Protein AF-Q8IDD7-F1 (afdb_monomer_lite)

Structure (mmCIF, N/CA/C/O backbone):
data_AF-Q8IDD7-F1
#
_entry.id   AF-Q8IDD7-F1
#
loop_
_atom_site.group_PDB
_atom_site.id
_atom_site.type_symbol
_atom_site.label_atom_id
_atom_site.label_alt_id
_atom_site.label_comp_id
_atom_site.label_asym_id
_atom_site.label_entity_id
_atom_site.label_seq_id
_atom_site.pdbx_PDB_ins_code
_atom_site.Cartn_x
_atom_site.Cartn_y
_atom_site.Cartn_z
_atom_site.occupancy
_atom_site.B_iso_or_equiv
_atom_site.auth_seq_id
_atom_site.auth_comp_id
_atom_site.auth_asym_id
_atom_site.auth_atom_id
_atom_site.pdbx_PDB_model_num
ATOM 1 N N . MET A 1 1 ? -21.093 8.424 -11.145 1.00 37.12 1 MET A N 1
ATOM 2 C CA . MET A 1 1 ? -22.365 7.717 -11.426 1.00 37.12 1 MET A CA 1
ATOM 3 C C . MET A 1 1 ? -22.517 6.667 -10.332 1.00 37.12 1 MET A C 1
ATOM 5 O O . MET A 1 1 ? -21.689 5.772 -10.277 1.00 37.12 1 MET A O 1
ATOM 9 N N . SER A 1 2 ? -23.416 6.869 -9.361 1.00 42.09 2 SER A N 1
ATOM 10 C CA . SER A 1 2 ? -23.440 6.048 -8.141 1.00 42.09 2 SER A CA 1
ATOM 11 C C . SER A 1 2 ? -23.994 4.647 -8.412 1.00 42.09 2 SER A C 1
ATOM 13 O O . SER A 1 2 ? -24.981 4.480 -9.128 1.00 42.09 2 SER A O 1
ATOM 15 N N . ILE A 1 3 ? -23.363 3.635 -7.820 1.00 49.91 3 ILE A N 1
ATOM 16 C CA . ILE A 1 3 ? -23.758 2.223 -7.949 1.00 49.91 3 ILE A CA 1
ATOM 17 C C . ILE A 1 3 ? -25.120 1.946 -7.278 1.00 49.91 3 ILE A C 1
ATOM 19 O O . ILE A 1 3 ? -25.761 0.948 -7.590 1.00 49.91 3 ILE A O 1
ATOM 23 N N . PHE A 1 4 ? -25.661 2.905 -6.513 1.00 47.03 4 PHE A N 1
ATOM 24 C CA . PHE A 1 4 ? -27.066 2.928 -6.077 1.00 47.03 4 PHE A CA 1
ATOM 25 C C . PHE A 1 4 ? -28.083 2.877 -7.226 1.00 47.03 4 PHE A C 1
ATOM 27 O O . PHE A 1 4 ? -29.243 2.547 -6.998 1.00 47.03 4 PHE A O 1
ATOM 34 N N . LYS A 1 5 ? -27.674 3.178 -8.466 1.00 51.06 5 LYS A N 1
ATOM 35 C CA . LYS A 1 5 ? -28.531 3.030 -9.651 1.00 51.06 5 LYS A CA 1
ATOM 36 C C . LYS A 1 5 ? -28.562 1.620 -10.245 1.00 51.06 5 LYS A C 1
ATOM 38 O O . LYS A 1 5 ? -29.331 1.421 -11.180 1.00 51.06 5 LYS A O 1
ATOM 43 N N . ILE A 1 6 ? -27.769 0.660 -9.754 1.00 56.97 6 ILE A N 1
ATOM 44 C CA . ILE A 1 6 ? -27.837 -0.741 -10.199 1.00 56.97 6 ILE A CA 1
ATOM 45 C C . ILE A 1 6 ? -28.757 -1.505 -9.236 1.00 56.97 6 ILE A C 1
ATOM 47 O O . ILE A 1 6 ? -28.326 -1.863 -8.134 1.00 56.97 6 ILE A O 1
ATOM 51 N N . PRO A 1 7 ? -30.021 -1.777 -9.609 1.00 51.38 7 PRO A N 1
ATOM 52 C CA . PRO A 1 7 ? -30.961 -2.440 -8.718 1.00 51.38 7 PRO A CA 1
ATOM 53 C C . PRO A 1 7 ? -30.489 -3.878 -8.457 1.00 51.38 7 PRO A C 1
ATOM 55 O O . PRO A 1 7 ? -30.303 -4.659 -9.387 1.00 51.38 7 PRO A O 1
ATOM 58 N N . GLY A 1 8 ? -30.293 -4.238 -7.188 1.00 58.97 8 GLY A N 1
ATOM 59 C CA . GLY A 1 8 ? -30.095 -5.627 -6.758 1.00 58.97 8 GLY A CA 1
ATOM 60 C C . GLY A 1 8 ? -28.651 -6.118 -6.578 1.00 58.97 8 GLY A C 1
ATOM 61 O O . GLY A 1 8 ? -28.468 -7.215 -6.052 1.00 58.97 8 GLY A O 1
ATOM 62 N N . LEU A 1 9 ? -27.619 -5.351 -6.959 1.00 62.03 9 LEU A N 1
ATOM 63 C CA . LEU A 1 9 ? -26.223 -5.746 -6.688 1.00 62.03 9 LEU A CA 1
ATOM 64 C C . LEU A 1 9 ? -25.907 -5.642 -5.187 1.00 62.03 9 LEU A C 1
ATOM 66 O O . LEU A 1 9 ? -25.411 -6.595 -4.590 1.00 62.03 9 LEU A O 1
ATOM 70 N N . TYR A 1 10 ? -26.291 -4.518 -4.576 1.00 60.31 10 TYR A N 1
ATOM 71 C CA . TYR A 1 10 ? -26.161 -4.277 -3.138 1.00 60.31 10 TYR A CA 1
ATOM 72 C C . TYR A 1 10 ? -26.870 -5.359 -2.315 1.00 60.31 10 TYR A C 1
ATOM 74 O O . TYR A 1 10 ? -26.248 -6.002 -1.478 1.00 60.31 10 TYR A O 1
ATOM 82 N N . SER A 1 11 ? -28.139 -5.652 -2.623 1.00 62.56 11 SER A N 1
ATOM 83 C CA . SER A 1 11 ? -28.915 -6.654 -1.882 1.00 62.56 11 SER A CA 1
ATOM 84 C C . SER A 1 11 ? -28.362 -8.074 -2.026 1.00 62.56 11 SER A C 1
ATOM 86 O O . SER A 1 11 ? -28.501 -8.872 -1.103 1.00 62.56 11 SER A O 1
ATOM 88 N N . LYS A 1 12 ? -27.741 -8.414 -3.166 1.00 65.75 12 LYS A N 1
ATOM 89 C CA . LYS A 1 12 ? -27.106 -9.727 -3.373 1.00 65.75 12 LYS A CA 1
ATOM 90 C C . LYS A 1 12 ? -25.827 -9.877 -2.556 1.00 65.75 12 LYS A C 1
ATOM 92 O O . LYS A 1 12 ? -25.648 -10.914 -1.925 1.00 65.75 12 LYS A O 1
ATOM 97 N N . ILE A 1 13 ? -24.966 -8.858 -2.557 1.00 63.38 13 ILE A N 1
ATOM 98 C CA . ILE A 1 13 ? -23.726 -8.866 -1.768 1.00 63.38 13 ILE A CA 1
ATOM 99 C C . ILE A 1 13 ? -24.078 -8.867 -0.278 1.00 63.38 13 ILE A C 1
ATOM 101 O O . ILE A 1 13 ? -23.644 -9.757 0.451 1.00 63.38 13 ILE A O 1
ATOM 105 N N . TYR A 1 14 ? -24.961 -7.962 0.144 1.00 58.97 14 TYR A N 1
ATOM 106 C CA . TYR A 1 14 ? -25.437 -7.869 1.521 1.00 58.97 14 TYR A CA 1
ATOM 107 C C . TYR A 1 14 ? -26.079 -9.176 1.999 1.00 58.97 14 TYR A C 1
ATOM 109 O O . TYR A 1 14 ? -25.665 -9.738 3.006 1.00 58.97 14 TYR A O 1
ATOM 117 N N . GLY A 1 15 ? -27.025 -9.734 1.234 1.00 58.72 15 GLY A N 1
ATOM 118 C CA . GLY A 1 15 ? -27.683 -10.994 1.584 1.00 58.72 15 GLY A CA 1
ATOM 119 C C . GLY A 1 15 ? -26.744 -12.205 1.609 1.00 58.72 15 GLY A C 1
ATOM 120 O O . GLY A 1 15 ? -27.075 -13.211 2.237 1.00 58.72 15 GLY A O 1
ATOM 121 N N . SER A 1 16 ? -25.584 -12.126 0.946 1.00 59.31 16 SER A N 1
ATOM 122 C CA . SER A 1 16 ? -24.554 -13.168 1.020 1.00 59.31 16 SER A CA 1
ATOM 123 C C . SER A 1 16 ? -23.703 -13.072 2.289 1.00 59.31 16 SER A C 1
ATOM 125 O O . SER A 1 16 ? -23.329 -14.109 2.830 1.00 59.31 16 SER A O 1
ATOM 127 N N . ILE A 1 17 ? -23.448 -11.856 2.783 1.00 55.41 17 ILE A N 1
ATOM 128 C CA . ILE A 1 17 ? -22.569 -11.602 3.933 1.00 55.41 17 ILE A CA 1
ATOM 129 C C . ILE A 1 17 ? -23.367 -11.604 5.248 1.00 55.41 17 ILE A C 1
ATOM 131 O O . ILE A 1 17 ? -22.938 -12.199 6.232 1.00 55.41 17 ILE A O 1
ATOM 135 N N . PHE A 1 18 ? -24.566 -11.021 5.256 1.00 55.28 18 PHE A N 1
ATOM 136 C CA . PHE A 1 18 ? -25.341 -10.699 6.461 1.00 55.28 18 PHE A CA 1
ATOM 137 C C . PHE A 1 18 ? -26.673 -11.458 6.524 1.00 55.28 18 PHE A C 1
ATOM 139 O O . PHE A 1 18 ? -27.738 -10.913 6.798 1.00 55.28 18 PHE A O 1
ATOM 146 N N . ARG A 1 19 ? -26.648 -12.763 6.225 1.00 45.44 19 ARG A N 1
ATOM 147 C CA . ARG A 1 19 ? -27.840 -13.603 5.970 1.00 45.44 19 ARG A CA 1
ATOM 148 C C . ARG A 1 19 ? -28.780 -13.841 7.173 1.00 45.44 19 ARG A C 1
ATOM 150 O O . ARG A 1 19 ? -29.559 -14.795 7.147 1.00 45.44 19 ARG A O 1
ATOM 157 N N . ARG A 1 20 ? -28.764 -13.014 8.219 1.00 44.12 20 ARG A N 1
ATOM 158 C CA . ARG A 1 20 ? -29.702 -13.112 9.345 1.00 44.12 20 ARG A CA 1
ATOM 159 C C . ARG A 1 20 ? -30.193 -11.739 9.798 1.00 44.12 20 ARG A C 1
ATOM 161 O O . ARG A 1 20 ? -29.609 -11.123 10.673 1.00 44.12 20 ARG A O 1
ATOM 168 N N . LYS A 1 21 ? -31.367 -11.337 9.296 1.00 41.62 21 LYS A N 1
ATOM 169 C CA . LYS A 1 21 ? -32.225 -10.384 10.012 1.00 41.62 21 LYS A CA 1
ATOM 170 C C . LYS A 1 21 ? -32.692 -11.046 11.311 1.00 41.62 21 LYS A C 1
ATOM 172 O O . LYS A 1 21 ? -33.630 -11.842 11.283 1.00 41.62 21 LYS A O 1
ATOM 177 N N . PHE A 1 22 ? -32.030 -10.759 12.428 1.00 42.31 22 PHE A N 1
ATOM 178 C CA . PHE A 1 22 ? -32.524 -11.141 13.748 1.00 42.31 22 PHE A CA 1
ATOM 179 C C . PHE A 1 22 ? -33.612 -10.161 14.194 1.00 42.31 22 PHE A C 1
ATOM 181 O O . PHE A 1 22 ? -33.409 -8.956 14.291 1.00 42.31 22 PHE A O 1
ATOM 188 N N . SER A 1 23 ? -34.802 -10.701 14.435 1.00 36.56 23 SER A N 1
ATOM 189 C CA . SER A 1 23 ? -36.016 -9.998 14.843 1.00 36.56 23 SER A CA 1
ATOM 190 C C . SER A 1 23 ? -36.051 -9.744 16.358 1.00 36.56 23 SER A C 1
ATOM 192 O O . SER A 1 23 ? -36.915 -10.279 17.053 1.00 36.56 23 SER A O 1
ATOM 194 N N . GLY A 1 24 ? -35.104 -8.963 16.880 1.00 45.12 24 GLY A N 1
ATOM 195 C CA . GLY A 1 24 ? -35.074 -8.526 18.283 1.00 45.12 24 GLY A CA 1
ATOM 196 C C . GLY A 1 24 ? -34.671 -7.052 18.403 1.00 45.12 24 GLY A C 1
ATOM 197 O O . GLY A 1 24 ? -34.062 -6.529 17.471 1.00 45.12 24 GLY A O 1
ATOM 198 N N . PRO A 1 25 ? -35.009 -6.351 19.505 1.00 43.03 25 PRO A N 1
ATOM 199 C CA . PRO A 1 25 ? -34.619 -4.960 19.701 1.00 43.03 25 PRO A CA 1
ATOM 200 C C . PRO A 1 25 ? -33.130 -4.915 20.064 1.00 43.03 25 PRO A C 1
ATOM 202 O O . PRO A 1 25 ? -32.762 -4.886 21.234 1.00 43.03 25 PRO A O 1
ATOM 205 N N . SER A 1 26 ? -32.258 -4.981 19.063 1.00 47.91 26 SER A N 1
ATOM 206 C CA . SER A 1 26 ? -30.824 -4.792 19.260 1.00 47.91 26 SER A CA 1
ATOM 207 C C . SER A 1 26 ? -30.521 -3.301 19.467 1.00 47.91 26 SER A C 1
ATOM 209 O O . SER A 1 26 ? -31.073 -2.469 18.739 1.00 47.91 26 SER A O 1
ATOM 211 N N . PRO A 1 27 ? -29.665 -2.937 20.438 1.00 49.12 27 PRO A N 1
ATOM 212 C CA . PRO A 1 27 ? -29.269 -1.551 20.660 1.00 49.12 27 PRO A CA 1
ATOM 213 C C . PRO A 1 27 ? -28.679 -0.937 19.381 1.00 49.12 27 PRO A C 1
ATOM 215 O O . PRO A 1 27 ? -27.814 -1.507 18.724 1.00 49.12 27 PRO A O 1
ATOM 218 N N . LEU A 1 28 ? -29.199 0.234 19.015 1.00 50.53 28 LEU A N 1
ATOM 219 C CA . LEU A 1 28 ? -28.837 0.995 17.822 1.00 50.53 28 LEU A CA 1
ATOM 220 C C . LEU A 1 28 ? -27.521 1.747 18.048 1.00 50.53 28 LEU A C 1
ATOM 222 O O . LEU A 1 28 ? -27.509 2.789 18.708 1.00 50.53 28 LEU A O 1
ATOM 226 N N . TYR A 1 29 ? -26.415 1.255 17.492 1.00 51.47 29 TYR A N 1
ATOM 227 C CA . TYR A 1 29 ? -25.124 1.935 17.596 1.00 51.47 29 TYR A CA 1
ATOM 228 C C . TYR A 1 29 ? -24.830 2.831 16.387 1.00 51.47 29 TYR A C 1
ATOM 230 O O . TYR A 1 29 ? -24.951 2.412 15.240 1.00 51.47 29 TYR A O 1
ATOM 238 N N . LYS A 1 30 ? -24.363 4.063 16.637 1.00 57.72 30 LYS A N 1
ATOM 239 C CA . LYS A 1 30 ? -23.844 4.963 15.593 1.00 57.72 30 LYS A CA 1
ATOM 240 C C . LYS A 1 30 ? -22.327 4.822 15.498 1.00 57.72 30 LYS A C 1
ATOM 242 O O . LYS A 1 30 ? -21.615 5.228 16.412 1.00 57.72 30 LYS A O 1
ATOM 247 N N . THR A 1 31 ? -21.814 4.310 14.382 1.00 57.66 31 THR A N 1
ATOM 248 C CA . THR A 1 31 ? -20.363 4.149 14.197 1.00 57.66 31 THR A CA 1
ATOM 249 C C . THR A 1 31 ? -19.706 5.443 13.679 1.00 57.66 31 THR A C 1
ATOM 251 O O . THR A 1 31 ? -20.075 5.906 12.593 1.00 57.66 31 THR A O 1
ATOM 254 N N . PRO A 1 32 ? -18.688 6.012 14.362 1.00 59.19 32 PRO A N 1
ATOM 255 C CA . PRO A 1 32 ? -17.956 7.196 13.880 1.00 59.19 32 PRO A CA 1
ATOM 256 C C . PRO A 1 32 ? -17.161 6.941 12.582 1.00 59.19 32 PRO A C 1
ATOM 258 O O . PRO A 1 32 ? -16.835 7.879 11.855 1.00 59.19 32 PRO A O 1
ATOM 261 N N . LEU A 1 33 ? -16.935 5.667 12.239 1.00 63.62 33 LEU A N 1
ATOM 262 C CA . LEU A 1 33 ? -16.287 5.192 11.010 1.00 63.62 33 LEU A CA 1
ATOM 263 C C . LEU A 1 33 ? -16.895 5.785 9.724 1.00 63.62 33 LEU A C 1
ATOM 265 O O . LEU A 1 33 ? -16.194 5.986 8.736 1.00 63.62 33 LEU A O 1
ATOM 269 N N . ARG A 1 34 ? -18.189 6.138 9.736 1.00 65.81 34 ARG A N 1
ATOM 270 C CA . ARG A 1 34 ? -18.950 6.600 8.560 1.00 65.81 34 ARG A CA 1
ATOM 271 C C . ARG A 1 34 ? -18.327 7.786 7.816 1.00 65.81 34 ARG A C 1
ATOM 273 O O . ARG A 1 34 ? -18.406 7.862 6.584 1.00 65.81 34 ARG A O 1
ATOM 280 N N . HIS A 1 35 ? -17.799 8.757 8.552 1.00 71.25 35 HIS A N 1
ATOM 281 C CA . HIS A 1 35 ? -17.213 9.961 7.959 1.00 71.25 35 HIS A CA 1
ATOM 282 C C . HIS A 1 35 ? -15.762 9.734 7.551 1.00 71.25 35 HIS A C 1
ATOM 284 O O . HIS A 1 35 ? -15.331 10.251 6.526 1.00 71.25 35 HIS A O 1
ATOM 290 N N . ILE A 1 36 ? -15.064 8.896 8.311 1.00 75.75 36 ILE A N 1
ATOM 291 C CA . ILE A 1 36 ? -13.662 8.548 8.116 1.00 75.75 36 ILE A CA 1
ATOM 292 C C . ILE A 1 36 ? -13.479 7.865 6.751 1.00 75.75 36 ILE A C 1
ATOM 294 O O . ILE A 1 36 ? -12.703 8.347 5.932 1.00 75.75 36 ILE A O 1
ATOM 298 N N . TRP A 1 37 ? -14.297 6.854 6.436 1.00 76.62 37 TRP A N 1
ATOM 299 C CA . TRP A 1 37 ? -14.228 6.138 5.151 1.00 76.62 37 TRP A CA 1
ATOM 300 C C . TRP A 1 37 ? -14.514 7.004 3.928 1.00 76.62 37 TRP A C 1
ATOM 302 O O . TRP A 1 37 ? -13.937 6.799 2.868 1.00 76.62 37 TRP A O 1
ATOM 312 N N . ALA A 1 38 ? -15.399 7.995 4.057 1.00 80.94 38 ALA A N 1
ATOM 313 C CA . ALA A 1 38 ? -15.660 8.902 2.945 1.00 80.94 38 ALA A CA 1
ATOM 314 C C . ALA A 1 38 ? -14.451 9.789 2.643 1.00 80.94 38 ALA A C 1
ATOM 316 O O . ALA A 1 38 ? -14.187 10.054 1.477 1.00 80.94 38 ALA A O 1
ATOM 317 N N . ILE A 1 39 ? -13.735 10.241 3.677 1.00 85.06 39 ILE A N 1
ATOM 318 C CA . ILE A 1 39 ? -12.531 11.059 3.509 1.00 85.06 39 ILE A CA 1
ATOM 319 C C . ILE A 1 39 ? -11.458 10.251 2.773 1.00 85.06 39 ILE A C 1
ATOM 321 O O . ILE A 1 39 ? -10.950 10.738 1.767 1.00 85.06 39 ILE A O 1
ATOM 325 N N . PHE A 1 40 ? -11.182 9.019 3.209 1.00 85.81 40 PHE A N 1
ATOM 326 C CA . PHE A 1 40 ? -10.189 8.154 2.562 1.00 85.81 40 PHE A CA 1
ATOM 327 C C . PHE A 1 40 ? -10.558 7.794 1.126 1.00 85.81 40 PHE A C 1
ATOM 329 O O . PHE A 1 40 ? -9.760 8.008 0.225 1.00 85.81 40 PHE A O 1
ATOM 336 N N . PHE A 1 41 ? -11.823 7.465 0.858 1.00 86.25 41 PHE A N 1
ATOM 337 C CA . PHE A 1 41 ? -12.280 7.239 -0.513 1.00 86.25 41 PHE A CA 1
ATOM 338 C C . PHE A 1 41 ? -12.009 8.432 -1.457 1.00 86.25 41 PHE A C 1
ATOM 340 O O . PHE A 1 41 ? -11.668 8.246 -2.626 1.00 86.25 41 PHE A O 1
ATOM 347 N N . TYR A 1 42 ? -12.146 9.675 -0.978 1.00 88.25 42 TYR A N 1
ATOM 348 C CA . TYR A 1 42 ? -11.796 10.852 -1.783 1.00 88.25 42 TYR A CA 1
ATOM 349 C C . TYR A 1 42 ? -10.284 11.044 -1.943 1.00 88.25 42 TYR A C 1
ATOM 351 O O . TYR A 1 42 ? -9.850 11.525 -2.993 1.00 88.25 42 TYR A O 1
ATOM 359 N N . ILE A 1 43 ? -9.492 10.675 -0.934 1.00 88.81 43 ILE A N 1
ATOM 360 C CA . ILE A 1 43 ? -8.027 10.675 -1.014 1.00 88.81 43 ILE A CA 1
ATOM 361 C C . ILE A 1 43 ? -7.570 9.642 -2.052 1.00 88.81 43 ILE A C 1
ATOM 363 O O . ILE A 1 43 ? -6.824 10.005 -2.961 1.00 88.81 43 ILE A O 1
ATOM 367 N N . ASP A 1 44 ? -8.108 8.424 -2.020 1.00 88.19 44 ASP A N 1
ATOM 368 C CA . ASP A 1 44 ? -7.856 7.383 -3.019 1.00 88.19 44 ASP A CA 1
ATOM 369 C C . ASP A 1 44 ? -8.194 7.849 -4.445 1.00 88.19 44 ASP A C 1
ATOM 371 O O . ASP A 1 44 ? -7.402 7.657 -5.370 1.00 88.19 44 ASP A O 1
ATOM 375 N N . ILE A 1 45 ? -9.335 8.525 -4.649 1.00 90.44 45 ILE A N 1
ATOM 376 C CA . ILE A 1 45 ? -9.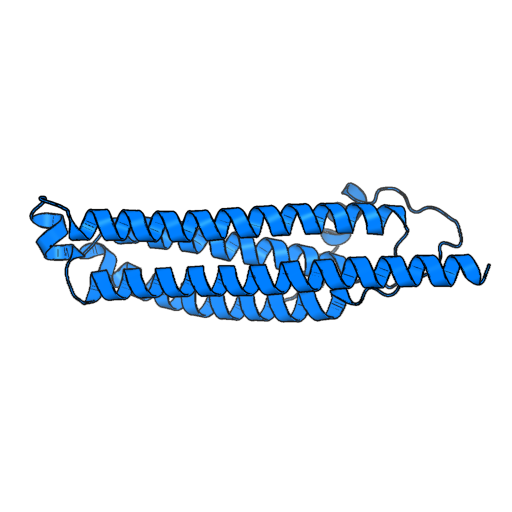685 9.118 -5.956 1.00 90.44 45 ILE A CA 1
ATOM 377 C C . ILE A 1 45 ? -8.618 10.121 -6.409 1.00 90.44 45 ILE A C 1
ATOM 379 O O . ILE A 1 45 ? -8.250 10.154 -7.589 1.00 90.44 45 ILE A O 1
ATOM 383 N N . PHE A 1 46 ? -8.128 10.955 -5.493 1.00 90.81 46 PHE A N 1
ATOM 384 C CA . PHE A 1 46 ? -7.098 11.941 -5.796 1.00 90.81 46 PHE A CA 1
ATOM 385 C C . PHE A 1 46 ? -5.762 11.276 -6.168 1.00 90.81 46 PHE A C 1
ATOM 387 O O . PHE A 1 46 ? -5.153 11.649 -7.175 1.00 90.81 46 PHE A O 1
ATOM 394 N N . ILE A 1 47 ? -5.341 10.245 -5.428 1.00 89.44 47 ILE A N 1
ATOM 395 C CA . ILE A 1 47 ? -4.148 9.444 -5.748 1.00 89.44 47 ILE A CA 1
ATOM 396 C C . ILE A 1 47 ? -4.311 8.770 -7.115 1.00 89.44 47 ILE A C 1
ATOM 398 O O . ILE A 1 47 ? -3.398 8.820 -7.942 1.00 89.44 47 ILE A O 1
ATOM 402 N N . LEU A 1 48 ? -5.481 8.188 -7.390 1.00 90.94 48 LEU A N 1
ATOM 403 C CA . LEU A 1 48 ? -5.784 7.535 -8.661 1.00 90.94 48 LEU A CA 1
ATOM 404 C C . LEU A 1 48 ? -5.696 8.518 -9.836 1.00 90.94 48 LEU A C 1
ATOM 406 O O . LEU A 1 48 ? -5.184 8.166 -10.897 1.00 90.94 48 LEU A O 1
ATOM 410 N N . TYR A 1 49 ? -6.132 9.766 -9.653 1.00 90.62 49 TYR A N 1
ATOM 411 C CA . TYR A 1 49 ? -5.989 10.805 -10.673 1.00 90.62 49 TYR A CA 1
ATOM 412 C C . TYR A 1 49 ? -4.515 11.106 -10.987 1.00 90.62 49 TYR A C 1
ATOM 414 O O . TYR A 1 49 ? -4.122 11.139 -12.159 1.00 90.62 49 TYR A O 1
ATOM 422 N N . ILE A 1 50 ? -3.682 11.263 -9.951 1.00 90.31 50 ILE A N 1
ATOM 423 C CA . ILE A 1 50 ? -2.231 11.447 -10.114 1.00 90.31 50 ILE A CA 1
ATOM 424 C C . ILE A 1 50 ? -1.627 10.235 -10.828 1.00 90.31 50 ILE A C 1
ATOM 426 O O . ILE A 1 50 ? -0.841 10.400 -11.764 1.00 90.31 50 ILE A O 1
ATOM 430 N N . LEU A 1 51 ? -2.016 9.021 -10.434 1.00 90.81 51 LEU A N 1
ATOM 431 C CA . LEU A 1 51 ? -1.548 7.783 -11.046 1.00 90.81 51 LEU A CA 1
ATOM 432 C C . LEU A 1 51 ? -1.880 7.730 -12.540 1.00 90.81 51 LEU A C 1
ATOM 434 O O . LEU A 1 51 ? -0.994 7.442 -13.338 1.00 90.81 51 LEU A O 1
ATOM 438 N N . VAL A 1 52 ? -3.118 8.037 -12.932 1.00 90.75 52 VAL A N 1
ATOM 439 C CA . VAL A 1 52 ? -3.544 8.016 -14.341 1.00 90.75 52 VAL A CA 1
ATOM 440 C C . VAL A 1 52 ? -2.706 8.982 -15.178 1.00 90.75 52 VAL A C 1
ATOM 442 O O . VAL A 1 52 ? -2.206 8.602 -16.238 1.00 90.75 52 VAL A O 1
ATOM 445 N N . PHE A 1 53 ? -2.480 10.204 -14.690 1.00 88.69 53 PHE A N 1
ATOM 446 C CA . PHE A 1 53 ? -1.614 11.167 -15.376 1.00 88.69 53 PHE A CA 1
ATOM 447 C C . PHE A 1 53 ? -0.169 10.650 -15.506 1.00 88.69 53 PHE A C 1
ATOM 449 O O . PHE A 1 53 ? 0.442 10.717 -16.575 1.00 88.69 53 PHE A O 1
ATOM 456 N N . SER A 1 54 ? 0.352 10.056 -14.433 1.00 87.88 54 SER A N 1
ATOM 457 C CA . SER A 1 54 ? 1.701 9.475 -14.381 1.00 87.88 54 SER A CA 1
ATOM 458 C C . SER A 1 54 ? 1.854 8.286 -15.324 1.00 87.88 54 SER A C 1
ATOM 460 O O . SER A 1 54 ? 2.897 8.113 -15.959 1.00 87.88 54 SER A O 1
ATOM 462 N N . PHE A 1 55 ? 0.801 7.485 -15.462 1.00 88.25 55 PHE A N 1
ATOM 463 C CA . PHE A 1 55 ? 0.751 6.335 -16.349 1.00 88.25 55 PHE A CA 1
ATOM 464 C C . PHE A 1 55 ? 0.856 6.763 -17.817 1.00 88.25 55 PHE A C 1
ATOM 466 O O . PHE A 1 55 ? 1.652 6.189 -18.559 1.00 88.25 55 PHE A O 1
ATOM 473 N N . PHE A 1 56 ? 0.148 7.824 -18.226 1.00 87.88 56 PHE A N 1
ATOM 474 C CA . PHE A 1 56 ? 0.282 8.378 -19.580 1.00 87.88 56 PHE A CA 1
ATOM 475 C C . PHE A 1 56 ? 1.707 8.845 -19.878 1.00 87.88 56 PHE A C 1
ATOM 477 O O . PHE A 1 56 ? 2.252 8.515 -20.932 1.00 87.88 56 PHE A O 1
ATOM 484 N N . PHE A 1 57 ? 2.341 9.545 -18.935 1.00 83.75 57 PHE A N 1
ATOM 485 C CA . PHE A 1 57 ? 3.743 9.935 -19.078 1.00 83.75 57 PHE A CA 1
ATOM 486 C C . PHE A 1 57 ? 4.665 8.709 -19.177 1.00 83.75 57 PHE A C 1
ATOM 488 O O . PHE A 1 57 ? 5.567 8.657 -20.010 1.00 83.75 57 PHE A O 1
ATOM 495 N N . SER A 1 58 ? 4.382 7.672 -18.388 1.00 84.69 58 SER A N 1
ATOM 496 C CA . SER A 1 58 ? 5.154 6.425 -18.387 1.00 84.69 58 SER A CA 1
ATOM 497 C C . SER A 1 58 ? 5.054 5.667 -19.708 1.00 84.69 58 SER A C 1
ATOM 499 O O . SER A 1 58 ? 6.028 5.050 -20.122 1.00 84.69 58 SER A O 1
ATOM 501 N N . ILE A 1 59 ? 3.909 5.720 -20.398 1.00 84.56 59 ILE A N 1
ATOM 502 C CA . ILE A 1 59 ? 3.753 5.125 -21.734 1.00 84.56 59 ILE A CA 1
ATOM 503 C C . ILE A 1 59 ? 4.676 5.809 -22.745 1.00 84.56 59 ILE A C 1
ATOM 505 O O . ILE A 1 59 ? 5.304 5.119 -23.545 1.00 84.56 59 ILE A O 1
ATOM 509 N N . ILE A 1 60 ? 4.786 7.139 -22.695 1.00 80.06 60 ILE A N 1
ATOM 510 C CA . ILE A 1 60 ? 5.661 7.905 -23.596 1.00 80.06 60 ILE A CA 1
ATOM 511 C C . ILE A 1 60 ? 7.126 7.503 -23.373 1.00 80.06 60 ILE A C 1
ATOM 513 O O . ILE A 1 60 ? 7.860 7.272 -24.332 1.00 80.06 60 ILE A O 1
ATOM 517 N N . VAL A 1 61 ? 7.523 7.339 -22.108 1.00 74.44 61 VAL A N 1
ATOM 518 C CA . VAL A 1 61 ? 8.894 6.983 -21.699 1.00 74.44 61 VAL A CA 1
ATOM 519 C C . VAL A 1 61 ? 9.170 5.474 -21.781 1.00 74.44 61 VAL A C 1
ATOM 521 O O . VAL A 1 61 ? 10.318 5.045 -21.691 1.00 74.44 61 VAL A O 1
ATOM 524 N N . ARG A 1 62 ? 8.155 4.627 -22.002 1.00 75.88 62 ARG A N 1
ATOM 525 C CA . ARG A 1 62 ? 8.307 3.159 -22.026 1.00 75.88 62 ARG A CA 1
ATOM 526 C C . ARG A 1 62 ? 9.359 2.687 -23.030 1.00 75.88 62 ARG A C 1
ATOM 528 O O . ARG A 1 62 ? 10.051 1.710 -22.759 1.00 75.88 62 ARG A O 1
ATOM 535 N N . ASN A 1 63 ? 9.470 3.375 -24.165 1.00 72.75 63 ASN A N 1
ATOM 536 C CA . ASN A 1 63 ? 10.464 3.063 -25.193 1.00 72.75 63 ASN A CA 1
ATOM 537 C C . ASN A 1 63 ? 11.899 3.338 -24.727 1.00 72.75 63 ASN A C 1
ATOM 539 O O . ASN A 1 63 ? 12.829 2.739 -25.255 1.00 72.75 63 ASN A O 1
ATOM 543 N N . GLU A 1 64 ? 12.076 4.220 -23.744 1.00 71.62 64 GLU A N 1
ATOM 544 C CA . GLU A 1 64 ? 13.373 4.513 -23.145 1.00 71.62 64 GLU A CA 1
ATOM 545 C C . GLU A 1 64 ? 13.697 3.460 -22.082 1.00 71.62 64 GLU A C 1
ATOM 547 O O . GLU A 1 64 ? 14.718 2.790 -22.167 1.00 71.62 64 GLU A O 1
ATOM 552 N N . CYS A 1 65 ? 12.815 3.220 -21.110 1.00 77.69 65 CYS A N 1
ATOM 553 C CA . CYS A 1 65 ? 13.126 2.293 -20.022 1.00 77.69 65 CYS A CA 1
ATOM 554 C C . CYS A 1 65 ? 11.975 1.342 -19.681 1.00 77.69 65 CYS A C 1
ATOM 556 O O . CYS A 1 65 ? 11.100 1.644 -18.866 1.00 77.69 65 CYS A O 1
ATOM 558 N N . ALA A 1 66 ? 12.030 0.141 -20.261 1.00 82.44 66 ALA A N 1
ATOM 559 C CA . ALA A 1 66 ? 11.055 -0.920 -20.019 1.00 82.44 66 ALA A CA 1
ATOM 560 C C . ALA A 1 66 ? 11.043 -1.414 -18.559 1.00 82.44 66 ALA A C 1
ATOM 562 O O . ALA A 1 66 ? 9.978 -1.753 -18.046 1.00 82.44 66 ALA A O 1
ATOM 563 N N . GLU A 1 67 ? 12.191 -1.397 -17.873 1.00 83.19 67 GLU A N 1
ATOM 564 C CA . GLU A 1 67 ? 12.334 -1.877 -16.488 1.00 83.19 67 GLU A CA 1
ATOM 565 C C . GLU A 1 67 ? 11.414 -1.137 -15.504 1.00 83.19 67 GLU A C 1
ATOM 567 O O . GLU A 1 67 ? 10.820 -1.747 -14.613 1.00 83.19 67 GLU A O 1
ATOM 572 N N . ILE A 1 68 ? 11.209 0.170 -15.709 1.00 84.38 68 ILE A N 1
ATOM 573 C CA . ILE A 1 68 ? 10.348 1.003 -14.850 1.00 84.38 68 ILE A CA 1
ATOM 574 C C . ILE A 1 68 ? 8.879 0.575 -14.946 1.00 84.38 68 ILE A C 1
ATOM 576 O O . ILE A 1 68 ? 8.110 0.771 -14.004 1.00 84.38 68 ILE A O 1
ATOM 580 N N . PHE A 1 69 ? 8.470 -0.045 -16.057 1.00 86.31 69 PHE A N 1
ATOM 581 C CA . PHE A 1 69 ? 7.079 -0.438 -16.271 1.00 86.31 69 PHE A CA 1
ATOM 582 C C . PHE A 1 69 ? 6.608 -1.504 -15.273 1.00 86.31 69 PHE A C 1
ATOM 584 O O . PHE A 1 69 ? 5.429 -1.526 -14.918 1.00 86.31 69 PHE A O 1
ATOM 591 N N . SER A 1 70 ? 7.523 -2.333 -14.761 1.00 88.00 70 SER A N 1
ATOM 592 C CA . SER A 1 70 ? 7.221 -3.275 -13.678 1.00 88.00 70 SER A CA 1
ATOM 593 C C . SER A 1 70 ? 6.763 -2.538 -12.410 1.00 88.00 70 SER A C 1
ATOM 595 O O . SER A 1 70 ? 5.715 -2.856 -11.845 1.00 88.00 70 SER A O 1
ATOM 597 N N . THR A 1 71 ? 7.477 -1.475 -12.033 1.00 89.62 71 THR A N 1
ATOM 598 C CA . THR A 1 71 ? 7.145 -0.596 -10.905 1.00 89.62 71 THR A CA 1
ATOM 599 C C . THR A 1 71 ? 5.828 0.140 -11.124 1.00 89.62 71 THR A C 1
ATOM 601 O O . THR A 1 71 ? 5.002 0.214 -10.210 1.00 89.62 71 THR A O 1
ATOM 604 N N . VAL A 1 72 ? 5.600 0.651 -12.338 1.00 89.38 72 VAL A N 1
ATOM 605 C CA . VAL A 1 72 ? 4.344 1.319 -12.716 1.00 89.38 72 VAL A CA 1
ATOM 606 C C . VAL A 1 72 ? 3.156 0.374 -12.548 1.00 89.38 72 VAL A C 1
ATOM 608 O O . VAL A 1 72 ? 2.158 0.731 -11.920 1.00 89.38 72 VAL A O 1
ATOM 611 N N . PHE A 1 73 ? 3.270 -0.842 -13.081 1.00 89.88 73 PHE A N 1
ATOM 612 C CA . PHE A 1 73 ? 2.221 -1.854 -13.015 1.00 89.88 73 PHE A CA 1
ATOM 613 C C . PHE A 1 73 ? 1.922 -2.261 -11.572 1.00 89.88 73 PHE A C 1
ATOM 615 O O . PHE A 1 73 ? 0.762 -2.275 -11.160 1.00 89.88 73 PHE A O 1
ATOM 622 N N . PHE A 1 74 ? 2.964 -2.519 -10.780 1.00 89.31 74 PHE A N 1
ATOM 623 C CA . PHE A 1 74 ? 2.800 -2.937 -9.394 1.00 89.31 74 PHE A CA 1
ATOM 624 C C . PHE A 1 74 ? 2.173 -1.839 -8.522 1.00 89.31 74 PHE A C 1
ATOM 626 O O . PHE A 1 74 ? 1.242 -2.098 -7.759 1.00 89.31 74 PHE A O 1
ATOM 633 N N . THR A 1 75 ? 2.621 -0.593 -8.697 1.00 91.12 75 THR A N 1
ATOM 634 C CA . THR A 1 75 ? 2.034 0.581 -8.026 1.00 91.12 75 THR A CA 1
ATOM 635 C C . THR A 1 75 ? 0.568 0.764 -8.417 1.00 91.12 75 THR A C 1
ATOM 637 O O . THR A 1 75 ? -0.275 1.046 -7.570 1.00 91.12 75 THR A O 1
ATOM 640 N N . THR A 1 76 ? 0.241 0.537 -9.692 1.00 90.94 76 THR A N 1
ATOM 641 C CA . THR A 1 76 ? -1.137 0.625 -10.191 1.00 90.94 76 THR A CA 1
ATOM 642 C C . THR A 1 76 ? -2.046 -0.405 -9.533 1.00 90.94 76 THR A C 1
ATOM 644 O O . THR A 1 76 ? -3.126 -0.049 -9.067 1.00 90.94 76 THR A O 1
ATOM 647 N N . ILE A 1 77 ? -1.610 -1.666 -9.447 1.00 91.12 77 ILE A N 1
ATOM 648 C CA . ILE A 1 77 ? -2.372 -2.718 -8.762 1.00 91.12 77 ILE A CA 1
ATOM 649 C C . ILE A 1 77 ? -2.592 -2.354 -7.296 1.00 91.12 77 ILE A C 1
ATOM 651 O O . ILE A 1 77 ? -3.719 -2.460 -6.820 1.00 91.12 77 ILE A O 1
ATOM 655 N N . ASN A 1 78 ? -1.542 -1.906 -6.605 1.00 91.12 78 ASN A N 1
ATOM 656 C CA . ASN A 1 78 ? -1.615 -1.536 -5.195 1.00 91.12 78 ASN A CA 1
ATOM 657 C C . ASN A 1 78 ? -2.668 -0.441 -4.947 1.00 91.12 78 ASN A C 1
ATOM 659 O O . ASN A 1 78 ? -3.569 -0.624 -4.135 1.00 91.12 78 ASN A O 1
ATOM 663 N N . ILE A 1 79 ? -2.634 0.646 -5.723 1.00 90.94 79 ILE A N 1
ATOM 664 C CA . ILE A 1 79 ? -3.583 1.766 -5.584 1.00 90.94 79 ILE A CA 1
ATOM 665 C C . ILE A 1 79 ? -5.010 1.354 -5.949 1.00 90.94 79 ILE A C 1
ATOM 667 O O . ILE A 1 79 ? -5.951 1.732 -5.259 1.00 90.94 79 ILE A O 1
ATOM 671 N N . ILE A 1 80 ? -5.196 0.566 -7.014 1.00 91.25 80 ILE A N 1
ATOM 672 C CA . ILE A 1 80 ? -6.528 0.060 -7.376 1.00 91.25 80 ILE A CA 1
ATOM 673 C C . ILE A 1 80 ? -7.077 -0.825 -6.255 1.00 91.25 80 ILE A C 1
ATOM 675 O O . ILE A 1 80 ? -8.262 -0.747 -5.942 1.00 91.25 80 ILE A O 1
ATOM 679 N N . PHE A 1 81 ? -6.235 -1.657 -5.645 1.00 88.25 81 PHE A N 1
ATOM 680 C CA . PHE A 1 81 ? -6.651 -2.514 -4.544 1.00 88.25 81 PHE A CA 1
ATOM 681 C C . PHE A 1 81 ? -7.027 -1.699 -3.300 1.00 88.25 81 PHE A C 1
ATOM 683 O O . PHE A 1 81 ? -8.087 -1.951 -2.731 1.00 88.25 81 PHE A O 1
ATOM 690 N N . SER A 1 82 ? -6.232 -0.684 -2.943 1.00 87.31 82 SER A N 1
ATOM 691 C CA . SER A 1 82 ? -6.560 0.298 -1.897 1.00 87.31 82 SER A CA 1
ATOM 692 C C . SER A 1 82 ? -7.919 0.959 -2.147 1.00 87.31 82 SER A C 1
ATOM 694 O O . SER A 1 82 ? -8.816 0.832 -1.316 1.00 87.31 82 SER A O 1
ATOM 696 N N . PHE A 1 83 ? -8.127 1.503 -3.351 1.00 89.25 83 PHE A N 1
ATOM 697 C CA . PHE A 1 83 ? -9.399 2.104 -3.758 1.00 89.25 83 PHE A CA 1
ATOM 698 C C . PHE A 1 83 ? -10.580 1.134 -3.630 1.00 89.25 83 PHE A C 1
ATOM 700 O O . PHE A 1 83 ? -11.665 1.520 -3.196 1.00 89.25 83 PHE A O 1
ATOM 707 N N . LEU A 1 84 ? -10.403 -0.131 -4.026 1.00 87.50 84 LEU A N 1
ATOM 708 C CA . LEU A 1 84 ? -11.464 -1.136 -3.944 1.00 87.50 84 LEU A CA 1
ATOM 709 C C . LEU A 1 84 ? -11.828 -1.482 -2.497 1.00 87.50 84 LEU A C 1
ATOM 711 O O . LEU A 1 84 ? -13.009 -1.713 -2.231 1.00 87.50 84 LEU A O 1
ATOM 715 N N . ILE A 1 85 ? -10.855 -1.511 -1.582 1.00 84.19 85 ILE A N 1
ATOM 716 C CA . ILE A 1 85 ? -11.095 -1.727 -0.148 1.00 84.19 85 ILE A CA 1
ATOM 717 C C . ILE A 1 85 ? -11.942 -0.584 0.415 1.00 84.19 85 ILE A C 1
ATOM 719 O O . ILE A 1 85 ? -13.007 -0.831 0.989 1.00 84.19 85 ILE A O 1
ATOM 723 N N . ASP A 1 86 ? -11.514 0.656 0.197 1.00 83.31 86 ASP A N 1
ATOM 724 C CA . ASP A 1 86 ? -12.182 1.840 0.742 1.00 83.31 86 ASP A CA 1
ATOM 725 C C . ASP A 1 86 ? -13.574 2.010 0.126 1.00 83.31 86 ASP A C 1
ATOM 727 O O . ASP A 1 86 ? -14.548 2.331 0.814 1.00 83.31 86 ASP A O 1
ATOM 731 N N . PHE A 1 87 ? -13.705 1.694 -1.164 1.00 83.81 87 PHE A N 1
ATOM 732 C CA . PHE A 1 87 ? -14.989 1.620 -1.846 1.00 83.81 87 PHE A CA 1
ATOM 733 C C . PHE A 1 87 ? -15.917 0.559 -1.229 1.00 83.81 87 PHE A C 1
ATOM 735 O O . PHE A 1 87 ? -17.106 0.826 -1.037 1.00 83.81 87 PHE A O 1
ATOM 742 N N . PHE A 1 88 ? -15.402 -0.624 -0.877 1.00 79.25 88 PHE A N 1
ATOM 743 C CA . PHE A 1 88 ? -16.187 -1.662 -0.201 1.00 79.25 88 PHE A CA 1
ATOM 744 C C . PHE A 1 88 ? -16.698 -1.192 1.167 1.00 79.25 88 PHE A C 1
ATOM 746 O O . PHE A 1 88 ? -17.877 -1.384 1.470 1.00 79.25 88 PHE A O 1
ATOM 753 N N . PHE A 1 89 ? -15.863 -0.520 1.965 1.00 76.06 89 PHE A N 1
ATOM 754 C CA . PHE A 1 89 ? -16.298 0.054 3.245 1.00 76.06 89 PHE A CA 1
ATOM 755 C C . PHE A 1 89 ? -17.302 1.189 3.073 1.00 76.06 89 PHE A C 1
ATOM 757 O O . PHE A 1 89 ? -18.267 1.287 3.837 1.00 76.06 89 PHE A O 1
ATOM 764 N N . LEU A 1 90 ? -17.137 2.007 2.033 1.00 76.88 90 LEU A N 1
ATOM 765 C CA . LEU A 1 90 ? -18.108 3.036 1.688 1.00 76.88 90 LEU A CA 1
ATOM 766 C C . LEU A 1 90 ? -19.478 2.439 1.331 1.00 76.88 90 LEU A C 1
ATOM 768 O O . LEU A 1 90 ? -20.489 3.063 1.635 1.00 76.88 90 LEU A O 1
ATOM 772 N N . LEU A 1 91 ? -19.541 1.252 0.720 1.00 71.06 91 LEU A N 1
ATOM 773 C CA . LEU A 1 91 ? -20.811 0.594 0.388 1.00 71.06 91 LEU A CA 1
ATOM 774 C C . LEU A 1 91 ? -21.558 0.051 1.614 1.00 71.06 91 LEU A C 1
ATOM 776 O O . LEU A 1 91 ? -22.786 0.023 1.604 1.00 71.06 91 LEU A O 1
ATOM 780 N N . ILE A 1 92 ? -20.853 -0.362 2.668 1.00 66.62 92 ILE A N 1
ATOM 781 C CA . ILE A 1 92 ? -21.470 -0.896 3.901 1.00 66.62 92 ILE A CA 1
ATOM 782 C C . ILE A 1 92 ? -22.145 0.227 4.727 1.00 66.62 92 ILE A C 1
ATOM 784 O O . ILE A 1 92 ? -23.017 -0.025 5.551 1.00 66.62 92 ILE A O 1
ATOM 788 N N . LYS A 1 93 ? -21.798 1.488 4.453 1.00 58.44 93 LYS A N 1
ATOM 789 C CA . LYS A 1 93 ? -22.142 2.714 5.197 1.00 58.44 93 LYS A CA 1
ATOM 790 C C . LYS A 1 93 ? -23.632 3.040 5.410 1.00 58.44 93 LYS A C 1
ATOM 792 O O . LYS A 1 93 ? -23.926 3.928 6.216 1.00 58.44 93 LYS A O 1
ATOM 797 N N . ASP A 1 94 ? -24.549 2.430 4.670 1.00 55.81 94 ASP A N 1
ATOM 798 C CA . ASP A 1 94 ? -25.919 2.949 4.544 1.00 55.81 94 ASP A CA 1
ATOM 799 C C . ASP A 1 94 ? -26.939 2.415 5.553 1.00 55.81 94 ASP A C 1
ATOM 801 O O . ASP A 1 94 ? -28.102 2.815 5.507 1.00 55.81 94 ASP A O 1
ATOM 805 N N . GLU A 1 95 ? -26.523 1.599 6.519 1.00 55.72 95 GLU A N 1
ATOM 806 C CA . GLU A 1 95 ? -27.433 1.123 7.561 1.00 55.72 95 GLU A CA 1
ATOM 807 C C . GLU A 1 95 ? -27.315 1.969 8.836 1.00 55.72 95 GLU A C 1
ATOM 809 O O . GLU A 1 95 ? -26.264 2.063 9.466 1.00 55.72 95 GLU A O 1
ATOM 814 N N . GLU A 1 96 ? -28.418 2.620 9.222 1.00 54.94 96 GLU A N 1
ATOM 815 C CA . GLU A 1 96 ? -28.521 3.395 10.471 1.00 54.94 96 GLU A CA 1
ATOM 816 C C . GLU A 1 96 ? -28.520 2.504 11.725 1.00 54.94 96 GLU A C 1
ATOM 818 O O . GLU A 1 96 ? -28.412 3.004 12.847 1.00 54.94 96 GLU A O 1
ATOM 823 N N . VAL A 1 97 ? -28.665 1.191 11.532 1.00 55.97 97 VAL A N 1
ATOM 824 C CA . VAL A 1 97 ? -28.911 0.185 12.562 1.00 55.97 97 VAL A CA 1
ATOM 825 C C . VAL A 1 97 ? -28.182 -1.086 12.164 1.00 55.97 97 VAL A C 1
ATOM 827 O O . VAL A 1 97 ? -28.483 -1.641 11.114 1.00 55.97 97 VAL A O 1
ATOM 830 N N . VAL A 1 98 ? -27.257 -1.551 12.995 1.00 62.59 98 VAL A N 1
ATOM 831 C CA . VAL A 1 98 ? -26.479 -2.766 12.733 1.00 62.59 98 VAL A CA 1
ATOM 832 C C . VAL A 1 98 ? -26.511 -3.632 13.991 1.00 62.59 98 VAL A C 1
ATOM 834 O O . VAL A 1 98 ? -26.447 -3.103 15.106 1.00 62.59 98 VAL A O 1
ATOM 837 N N . SER A 1 99 ? -26.659 -4.946 13.831 1.00 65.81 99 SER A N 1
ATOM 838 C CA . SER A 1 99 ? -26.627 -5.895 14.953 1.00 65.81 99 SER A CA 1
ATOM 839 C C . SER A 1 99 ? -25.212 -6.047 15.527 1.00 65.81 99 SER A C 1
ATOM 841 O O . SER A 1 99 ? -24.220 -5.771 14.856 1.00 65.81 99 SER A O 1
ATOM 843 N N . GLU A 1 100 ? -25.088 -6.503 16.777 1.00 66.69 100 GLU A N 1
ATOM 844 C CA . GLU A 1 100 ? -23.777 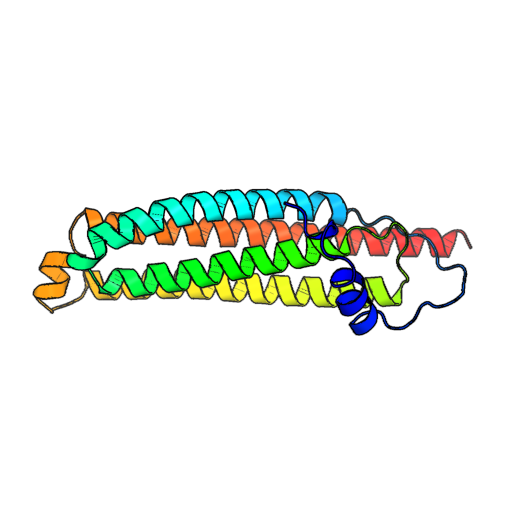-6.699 17.419 1.00 66.69 100 GLU A CA 1
ATOM 845 C C . GLU A 1 100 ? -22.882 -7.669 16.624 1.00 66.69 100 GLU A C 1
ATOM 847 O O . GLU A 1 100 ? -21.713 -7.367 16.379 1.00 66.69 100 GLU A O 1
ATOM 852 N N . ASP A 1 101 ? -23.451 -8.778 16.138 1.00 69.06 101 ASP A N 1
ATOM 853 C CA . ASP A 1 101 ? -22.750 -9.769 15.311 1.00 69.06 101 ASP A CA 1
ATOM 854 C C . ASP A 1 101 ? -22.197 -9.152 14.016 1.00 69.06 101 ASP A C 1
ATOM 856 O O . ASP A 1 101 ? -21.048 -9.389 13.638 1.00 69.06 101 ASP A O 1
ATOM 860 N N . GLU A 1 102 ? -22.994 -8.324 13.339 1.00 68.19 102 GLU A N 1
ATOM 861 C CA . GLU A 1 102 ? -22.587 -7.631 12.113 1.00 68.19 102 GLU A CA 1
ATOM 862 C C . GLU A 1 102 ? -21.460 -6.630 12.376 1.00 68.19 102 GLU A C 1
ATOM 864 O O . GLU A 1 102 ? -20.530 -6.524 11.573 1.00 68.19 102 GLU A O 1
ATOM 869 N N . ILE A 1 103 ? -21.489 -5.940 13.520 1.00 70.94 103 ILE A N 1
ATOM 870 C CA . ILE A 1 103 ? -20.424 -5.010 13.906 1.00 70.94 103 ILE A CA 1
ATOM 871 C C . ILE A 1 103 ? -19.126 -5.764 14.202 1.00 70.94 103 ILE A C 1
ATOM 873 O O . ILE A 1 103 ? -18.058 -5.318 13.773 1.00 70.94 103 ILE A O 1
ATOM 877 N N . ILE A 1 104 ? -19.191 -6.912 14.884 1.00 71.94 104 ILE A N 1
ATOM 878 C CA . ILE A 1 104 ? -18.016 -7.760 15.137 1.00 71.94 104 ILE A CA 1
ATOM 879 C C . ILE A 1 104 ? -17.416 -8.237 13.811 1.00 71.94 104 ILE A C 1
ATOM 881 O O . ILE A 1 104 ? -16.219 -8.051 13.580 1.00 71.94 104 ILE A O 1
ATOM 885 N N . VAL A 1 105 ? -18.237 -8.790 12.914 1.00 75.25 105 VAL A N 1
ATOM 886 C CA . VAL A 1 105 ? -17.779 -9.276 11.602 1.00 75.25 105 VAL A CA 1
ATOM 887 C C . VAL A 1 105 ? -17.190 -8.137 10.771 1.00 75.25 105 VAL A C 1
ATOM 889 O O . VAL A 1 105 ? -16.095 -8.290 10.226 1.00 75.25 105 VAL A O 1
ATOM 892 N N . SER A 1 106 ? -17.861 -6.982 10.719 1.00 73.19 106 SER A N 1
ATOM 893 C CA . SER A 1 106 ? -17.363 -5.802 10.009 1.00 73.19 106 SER A CA 1
ATOM 894 C C . SER A 1 106 ? -16.030 -5.338 10.584 1.00 73.19 106 SER A C 1
ATOM 896 O O . SER A 1 106 ? -15.109 -5.068 9.824 1.00 73.19 106 SER A O 1
ATOM 898 N N . THR A 1 107 ? -15.894 -5.296 11.910 1.00 74.88 107 THR A N 1
ATOM 899 C CA . THR A 1 107 ? -14.662 -4.881 12.591 1.00 74.88 107 THR A CA 1
ATOM 900 C C . THR A 1 107 ? -13.505 -5.829 12.282 1.00 74.88 107 THR A C 1
ATOM 902 O O . THR A 1 107 ? -12.413 -5.379 11.934 1.00 74.88 107 THR A O 1
ATOM 905 N N . CYS A 1 108 ? -13.733 -7.143 12.362 1.00 80.44 108 CYS A N 1
ATOM 906 C CA . CYS A 1 108 ? -12.730 -8.146 12.009 1.00 80.44 108 CYS A CA 1
ATOM 907 C C . CYS A 1 108 ? -12.309 -8.034 10.539 1.00 80.44 108 CYS A C 1
ATOM 909 O O . CYS A 1 108 ? -11.115 -8.099 10.241 1.00 80.44 108 CYS A O 1
ATOM 911 N N . LEU A 1 109 ? -13.268 -7.826 9.632 1.00 83.19 109 LEU A N 1
ATOM 912 C CA . LEU A 1 109 ? -12.996 -7.632 8.210 1.00 83.19 109 LEU A CA 1
ATOM 913 C C . LEU A 1 109 ? -12.193 -6.349 7.960 1.00 83.19 109 LEU A C 1
ATOM 915 O O . LEU A 1 109 ? -11.234 -6.382 7.194 1.00 83.19 109 LEU A O 1
ATOM 919 N N . THR A 1 110 ? -12.530 -5.245 8.633 1.00 80.75 110 THR A N 1
ATOM 920 C CA . THR A 1 110 ? -11.766 -3.992 8.569 1.00 80.75 110 THR A CA 1
ATOM 921 C C . THR A 1 110 ? -10.335 -4.179 9.026 1.00 80.75 110 THR A C 1
ATOM 923 O O . THR A 1 110 ? -9.423 -3.838 8.281 1.00 80.75 110 THR A O 1
ATOM 926 N N . ILE A 1 111 ? -10.114 -4.784 10.194 1.00 82.88 111 ILE A N 1
ATOM 927 C CA . ILE A 1 111 ? -8.756 -5.042 10.689 1.00 82.88 111 ILE A CA 1
ATOM 928 C C . ILE A 1 111 ? -7.970 -5.891 9.681 1.00 82.88 111 ILE A C 1
ATOM 930 O O . ILE A 1 111 ? -6.828 -5.561 9.362 1.00 82.88 111 ILE A O 1
ATOM 934 N N . 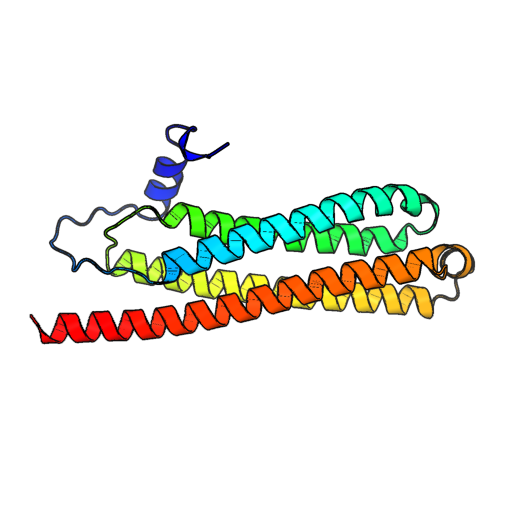LEU A 1 112 ? -8.580 -6.956 9.149 1.00 89.31 112 LEU A N 1
ATOM 935 C CA . LEU A 1 112 ? -7.942 -7.824 8.161 1.00 89.31 112 LEU A CA 1
ATOM 936 C C . LEU A 1 112 ? -7.559 -7.054 6.889 1.00 89.31 112 LEU A C 1
ATOM 938 O O . LEU A 1 112 ? -6.432 -7.187 6.414 1.00 89.31 112 LEU A O 1
ATOM 942 N N . LEU A 1 113 ? -8.469 -6.242 6.349 1.00 87.44 113 LEU A N 1
ATOM 943 C CA . LEU A 1 113 ? -8.225 -5.474 5.128 1.00 87.44 113 LEU A CA 1
ATOM 944 C C . LEU A 1 113 ? -7.186 -4.367 5.336 1.00 87.44 113 LEU A C 1
ATOM 946 O O . LEU A 1 113 ? -6.313 -4.218 4.483 1.00 87.44 113 LEU A O 1
ATOM 950 N N . CYS A 1 114 ? -7.186 -3.676 6.480 1.00 85.06 114 CYS A N 1
ATOM 951 C CA . CYS A 1 114 ? -6.129 -2.721 6.821 1.00 85.06 114 CYS A CA 1
ATOM 952 C C . CYS A 1 114 ? -4.755 -3.412 6.894 1.00 85.06 114 CYS A C 1
ATOM 954 O O . CYS A 1 114 ? -3.779 -2.903 6.346 1.00 85.06 114 CYS A O 1
ATOM 956 N N . ILE A 1 115 ? -4.666 -4.603 7.503 1.00 89.31 115 ILE A N 1
ATOM 957 C CA . ILE A 1 115 ? -3.419 -5.387 7.549 1.00 89.31 115 ILE A CA 1
ATOM 958 C C . ILE A 1 115 ? -2.939 -5.733 6.133 1.00 89.31 115 ILE A C 1
ATOM 960 O O . ILE A 1 115 ? -1.764 -5.538 5.815 1.00 89.31 115 ILE A O 1
ATOM 964 N N . VAL A 1 116 ? -3.838 -6.208 5.265 1.00 90.44 116 VAL A N 1
ATOM 965 C CA . VAL A 1 116 ? -3.512 -6.503 3.861 1.00 90.44 116 VAL A CA 1
ATOM 966 C C . VAL A 1 116 ? -3.026 -5.242 3.135 1.00 90.44 116 VAL A C 1
ATOM 968 O O . VAL A 1 116 ? -1.995 -5.299 2.464 1.00 90.44 116 VAL A O 1
ATOM 971 N N . LYS A 1 117 ? -3.701 -4.099 3.318 1.00 90.31 117 LYS A N 1
ATOM 972 C CA . LYS A 1 117 ? -3.331 -2.799 2.726 1.00 90.31 117 LYS A CA 1
ATOM 973 C C . LYS A 1 117 ? -1.929 -2.356 3.174 1.00 90.31 117 LYS A C 1
ATOM 975 O O . LYS A 1 117 ? -1.127 -1.925 2.346 1.00 90.31 117 LYS A O 1
ATOM 980 N N . ILE A 1 118 ? -1.576 -2.541 4.452 1.00 89.81 118 ILE A N 1
ATOM 981 C CA . ILE A 1 118 ? -0.220 -2.266 4.968 1.00 89.81 118 ILE A CA 1
ATOM 982 C C . ILE A 1 118 ? 0.821 -3.152 4.272 1.00 89.81 118 ILE A C 1
ATOM 984 O O . ILE A 1 118 ? 1.837 -2.643 3.794 1.00 89.81 118 ILE A O 1
ATOM 988 N N . PHE A 1 119 ? 0.583 -4.466 4.197 1.00 91.56 119 PHE A N 1
ATOM 989 C CA . PHE A 1 119 ? 1.530 -5.395 3.574 1.00 91.56 119 PHE A CA 1
ATOM 990 C C . PHE A 1 119 ? 1.746 -5.105 2.088 1.00 91.56 119 PHE A C 1
ATOM 992 O O . PHE A 1 119 ? 2.890 -5.130 1.632 1.00 91.56 119 PHE A O 1
ATOM 999 N N . LEU A 1 120 ? 0.677 -4.800 1.348 1.00 90.69 120 LEU A N 1
ATOM 1000 C CA . LEU A 1 120 ? 0.769 -4.450 -0.069 1.00 90.69 120 LEU A CA 1
ATOM 1001 C C . LEU A 1 120 ? 1.586 -3.173 -0.276 1.00 90.69 120 LEU A C 1
ATOM 1003 O O . LEU A 1 120 ? 2.530 -3.193 -1.061 1.00 90.69 120 LEU A O 1
ATOM 1007 N N . ASN A 1 121 ? 1.318 -2.119 0.500 1.00 90.31 121 ASN A N 1
ATOM 1008 C CA . ASN A 1 121 ? 2.077 -0.871 0.427 1.00 90.31 121 ASN A CA 1
ATOM 1009 C C . ASN A 1 121 ? 3.568 -1.060 0.747 1.00 90.31 121 ASN A C 1
ATOM 1011 O O . ASN A 1 121 ? 4.429 -0.562 0.017 1.00 90.31 121 ASN A O 1
ATOM 1015 N N . LEU A 1 122 ? 3.895 -1.805 1.809 1.00 91.56 122 LEU A N 1
ATOM 1016 C CA . LEU A 1 122 ? 5.288 -2.104 2.161 1.00 91.56 122 LEU A CA 1
ATOM 1017 C C . LEU A 1 122 ? 5.988 -2.903 1.061 1.00 91.56 122 LEU A C 1
ATOM 1019 O O . LEU A 1 122 ? 7.129 -2.600 0.706 1.00 91.56 122 LEU A O 1
ATOM 1023 N N . TYR A 1 123 ? 5.302 -3.897 0.498 1.00 92.50 123 TYR A N 1
ATOM 1024 C CA . TYR A 1 123 ? 5.841 -4.699 -0.589 1.00 92.50 123 TYR A CA 1
ATOM 1025 C C . TYR A 1 123 ? 6.026 -3.868 -1.871 1.00 92.50 123 TYR A C 1
ATOM 1027 O O . TYR A 1 123 ? 7.061 -3.998 -2.521 1.00 92.50 123 TYR A O 1
ATOM 1035 N N . SER A 1 124 ? 5.104 -2.953 -2.200 1.00 91.00 124 SER A N 1
ATOM 1036 C CA . SER A 1 124 ? 5.254 -2.014 -3.322 1.00 91.00 124 SER A CA 1
ATOM 1037 C C . SER A 1 124 ? 6.480 -1.121 -3.165 1.00 91.00 124 SER A C 1
ATOM 1039 O O . SER A 1 124 ? 7.258 -0.984 -4.107 1.00 91.00 124 SER A O 1
ATOM 1041 N N . ILE A 1 125 ? 6.692 -0.546 -1.977 1.00 90.38 125 ILE A N 1
ATOM 1042 C CA . ILE A 1 125 ? 7.864 0.298 -1.697 1.00 90.38 125 ILE A CA 1
ATOM 1043 C C . ILE A 1 125 ? 9.152 -0.521 -1.811 1.00 90.38 125 ILE A C 1
ATOM 1045 O O . ILE A 1 125 ? 10.099 -0.095 -2.473 1.00 90.38 125 ILE A O 1
ATOM 1049 N N . TYR A 1 126 ? 9.180 -1.710 -1.207 1.00 91.69 126 TYR A N 1
ATOM 1050 C CA . TYR A 1 126 ? 10.319 -2.621 -1.296 1.00 91.69 126 TYR A CA 1
ATOM 1051 C C . TYR A 1 126 ? 10.648 -2.979 -2.752 1.00 91.69 126 TYR A C 1
ATOM 1053 O O . TYR A 1 126 ? 11.805 -2.907 -3.170 1.00 91.69 126 TYR A O 1
ATOM 1061 N N . PHE A 1 127 ? 9.625 -3.289 -3.550 1.00 92.38 127 PHE A N 1
ATOM 1062 C CA . PHE A 1 127 ? 9.774 -3.571 -4.972 1.00 92.38 127 PHE A CA 1
ATOM 1063 C C . PHE A 1 127 ? 10.350 -2.368 -5.738 1.00 92.38 127 PHE A C 1
ATOM 1065 O O . PHE A 1 127 ? 11.323 -2.533 -6.477 1.00 92.38 127 PHE A O 1
ATOM 1072 N N . CYS A 1 128 ? 9.830 -1.154 -5.512 1.00 89.69 128 CYS A N 1
ATOM 1073 C CA . CYS A 1 128 ? 10.367 0.074 -6.112 1.00 89.69 128 CYS A CA 1
ATOM 1074 C C . CYS A 1 128 ? 11.861 0.260 -5.813 1.00 89.69 128 CYS A C 1
ATOM 1076 O O . CYS A 1 128 ? 12.635 0.575 -6.719 1.00 89.69 128 CYS A O 1
ATOM 1078 N N . ILE A 1 129 ? 12.266 0.064 -4.553 1.00 89.44 129 ILE A N 1
ATOM 1079 C CA . ILE A 1 129 ? 13.659 0.221 -4.111 1.00 89.44 129 ILE A CA 1
ATOM 1080 C C . ILE A 1 129 ? 14.559 -0.812 -4.792 1.00 89.44 129 ILE A C 1
ATOM 1082 O O . ILE A 1 129 ? 15.634 -0.456 -5.272 1.00 89.44 129 ILE A O 1
ATOM 1086 N N . ASN A 1 130 ? 14.114 -2.065 -4.894 1.00 90.88 130 ASN A N 1
ATOM 1087 C CA . ASN A 1 130 ? 14.874 -3.114 -5.571 1.00 90.88 130 ASN A CA 1
ATOM 1088 C C . ASN A 1 130 ? 15.072 -2.816 -7.061 1.00 90.88 130 ASN A C 1
ATOM 1090 O O . ASN A 1 130 ? 16.184 -2.957 -7.566 1.00 90.88 130 ASN A O 1
ATOM 1094 N N . VAL A 1 131 ? 14.025 -2.366 -7.761 1.00 88.06 131 VAL A N 1
ATOM 1095 C CA . VAL A 1 131 ? 14.129 -1.974 -9.178 1.00 88.06 131 VAL A CA 1
ATOM 1096 C C . VAL A 1 131 ? 15.057 -0.770 -9.340 1.00 88.06 131 VAL A C 1
ATOM 1098 O O . VAL A 1 131 ? 15.884 -0.741 -10.252 1.00 88.06 131 VAL A O 1
ATOM 1101 N N . TYR A 1 132 ? 14.975 0.205 -8.432 1.00 87.44 132 TYR A N 1
ATOM 1102 C CA . TYR A 1 132 ? 15.885 1.347 -8.425 1.00 87.44 132 TYR A CA 1
ATOM 1103 C C . TYR A 1 132 ? 17.345 0.908 -8.235 1.00 87.44 132 TYR A C 1
ATOM 1105 O O . TYR A 1 132 ? 18.212 1.326 -9.004 1.00 87.44 132 TYR A O 1
ATOM 1113 N N . GLY A 1 133 ? 17.614 0.025 -7.268 1.00 86.31 133 GLY A N 1
ATOM 1114 C CA . GLY A 1 133 ? 18.938 -0.557 -7.040 1.00 86.31 133 GLY A CA 1
ATOM 1115 C C . GLY A 1 133 ? 19.456 -1.308 -8.267 1.00 86.31 133 GLY A C 1
ATOM 1116 O O . GLY A 1 133 ? 20.568 -1.043 -8.720 1.00 86.31 133 GLY A O 1
ATOM 1117 N N . HIS A 1 134 ? 18.615 -2.149 -8.876 1.00 87.56 134 HIS A N 1
ATOM 1118 C CA . HIS A 1 134 ? 18.946 -2.873 -10.104 1.00 87.56 134 HIS A CA 1
ATOM 1119 C C . HIS A 1 134 ? 19.359 -1.927 -11.242 1.00 87.56 134 HIS A C 1
ATOM 1121 O O . HIS A 1 134 ? 20.377 -2.154 -11.888 1.00 87.56 134 HIS A O 1
ATOM 1127 N N . ILE A 1 135 ? 18.627 -0.830 -11.460 1.00 84.81 135 ILE A N 1
ATOM 1128 C CA . ILE A 1 135 ? 18.946 0.148 -12.514 1.00 84.81 135 ILE A CA 1
ATOM 1129 C C . ILE A 1 135 ? 20.259 0.888 -12.228 1.00 84.81 135 ILE A C 1
ATOM 1131 O O . ILE A 1 135 ? 21.033 1.143 -13.152 1.00 84.81 135 ILE A O 1
ATOM 1135 N N . VAL A 1 136 ? 20.525 1.239 -10.966 1.00 83.56 136 VAL A N 1
ATOM 1136 C CA . VAL A 1 136 ? 21.746 1.962 -10.571 1.00 83.56 136 VAL A CA 1
ATOM 1137 C C . VAL A 1 136 ? 22.989 1.073 -10.662 1.00 83.56 136 VAL A C 1
ATOM 1139 O O . VAL A 1 136 ? 24.041 1.543 -11.100 1.00 83.56 136 VAL A O 1
ATOM 1142 N N . GLU A 1 137 ? 22.874 -0.195 -10.272 1.00 85.75 137 GLU A N 1
ATOM 1143 C CA . GLU A 1 137 ? 23.992 -1.145 -10.213 1.00 85.75 137 GLU A CA 1
ATOM 1144 C C . GLU A 1 137 ? 24.168 -1.971 -11.495 1.00 85.75 137 GLU A C 1
ATOM 1146 O O . GLU A 1 137 ? 25.151 -2.710 -11.627 1.00 85.75 137 GLU A O 1
ATOM 1151 N N . SER A 1 138 ? 23.247 -1.848 -12.458 1.00 83.81 138 SER A N 1
ATOM 1152 C CA . SER A 1 138 ? 23.292 -2.639 -13.684 1.00 83.81 138 SER A CA 1
ATOM 1153 C C . SER A 1 138 ? 24.589 -2.413 -14.463 1.00 83.81 138 SER A C 1
ATOM 1155 O O . SER A 1 138 ? 24.995 -1.290 -14.782 1.00 83.81 138 SER A O 1
ATOM 1157 N N . LYS A 1 139 ? 25.236 -3.527 -14.817 1.00 82.44 139 LYS A N 1
ATOM 1158 C CA . LYS A 1 139 ? 26.379 -3.558 -15.740 1.00 82.44 139 LYS A CA 1
ATOM 1159 C C . LYS A 1 139 ? 25.935 -3.588 -17.202 1.00 82.44 139 LYS A C 1
ATOM 1161 O O . LYS A 1 139 ? 26.776 -3.456 -18.092 1.00 82.44 139 LYS A O 1
ATOM 1166 N N . GLU A 1 140 ? 24.642 -3.766 -17.462 1.00 83.00 140 GLU A N 1
ATOM 1167 C CA . GLU A 1 140 ? 24.110 -3.823 -18.815 1.00 83.00 140 GLU A CA 1
ATOM 1168 C C . GLU A 1 140 ? 24.062 -2.426 -19.422 1.00 83.00 140 GLU A C 1
ATOM 1170 O O . GLU A 1 140 ? 23.384 -1.520 -18.934 1.00 83.00 140 GLU A O 1
ATOM 1175 N N . ARG A 1 141 ? 24.790 -2.260 -20.529 1.00 78.62 141 ARG A N 1
ATOM 1176 C CA . ARG A 1 141 ? 24.932 -0.973 -21.212 1.00 78.62 141 ARG A CA 1
ATOM 1177 C C . ARG A 1 141 ? 23.583 -0.370 -21.602 1.00 78.62 141 ARG A C 1
ATOM 1179 O O . ARG A 1 141 ? 23.396 0.822 -21.408 1.00 78.62 141 ARG A O 1
ATOM 1186 N N . HIS A 1 142 ? 22.649 -1.198 -22.071 1.00 79.56 142 HIS A N 1
ATOM 1187 C CA . HIS A 1 142 ? 21.305 -0.765 -22.447 1.00 79.56 142 HIS A CA 1
ATOM 1188 C C . HIS A 1 142 ? 20.559 -0.138 -21.260 1.00 79.56 142 HIS A C 1
ATOM 1190 O O . HIS A 1 142 ? 20.145 1.011 -21.342 1.00 79.56 142 HIS A O 1
ATOM 1196 N N . ILE A 1 143 ? 20.468 -0.841 -20.123 1.00 79.38 143 ILE A N 1
ATOM 1197 C CA . ILE A 1 143 ? 19.806 -0.324 -18.911 1.00 79.38 143 ILE A CA 1
ATOM 1198 C C . ILE A 1 143 ? 20.495 0.960 -18.435 1.00 79.38 143 ILE A C 1
ATOM 1200 O O . ILE A 1 143 ? 19.834 1.949 -18.121 1.00 79.38 143 ILE A O 1
ATOM 1204 N N . LYS A 1 144 ? 21.829 0.990 -18.424 1.00 77.69 144 LYS A N 1
ATOM 1205 C CA . LYS A 1 144 ? 22.575 2.173 -17.986 1.00 77.69 144 LYS A CA 1
ATOM 1206 C C . LYS A 1 144 ? 22.376 3.380 -18.908 1.00 77.69 144 LYS A C 1
ATOM 1208 O O . LYS A 1 144 ? 22.304 4.500 -18.418 1.00 77.69 144 LYS A O 1
ATOM 1213 N N . GLU A 1 145 ? 22.303 3.180 -20.219 1.00 76.81 145 GLU A N 1
ATOM 1214 C CA . GLU A 1 145 ? 22.120 4.273 -21.179 1.00 76.81 145 GLU A CA 1
ATOM 1215 C C . GLU A 1 145 ? 20.682 4.793 -21.181 1.00 76.81 145 GLU A C 1
ATOM 1217 O O . GLU A 1 145 ? 20.474 6.004 -21.252 1.00 76.81 145 GLU A O 1
ATOM 1222 N N . THR A 1 146 ? 19.692 3.909 -21.054 1.00 76.31 146 THR A N 1
ATOM 1223 C CA . THR A 1 146 ? 18.297 4.301 -21.253 1.00 76.31 146 THR A CA 1
ATOM 1224 C C . THR A 1 146 ? 17.529 4.548 -19.951 1.00 76.31 146 THR A C 1
ATOM 1226 O O . THR A 1 146 ? 16.732 5.483 -19.868 1.00 76.31 146 THR A O 1
ATOM 1229 N N . CYS A 1 147 ? 17.805 3.779 -18.895 1.00 75.69 147 CYS A N 1
ATOM 1230 C CA . CYS A 1 147 ? 17.117 3.882 -17.605 1.00 75.69 147 CYS A CA 1
ATOM 1231 C C . CYS A 1 147 ? 17.816 4.805 -16.601 1.00 75.69 147 CYS A C 1
ATOM 1233 O O . CYS A 1 147 ? 17.158 5.344 -15.710 1.00 75.69 147 CYS A O 1
ATOM 1235 N N . ALA A 1 148 ? 19.130 5.030 -16.730 1.00 69.69 148 ALA A N 1
ATOM 1236 C CA . ALA A 1 148 ? 19.850 5.938 -15.830 1.00 69.69 148 ALA A CA 1
ATOM 1237 C C . ALA A 1 148 ? 19.685 7.427 -16.193 1.00 69.69 148 ALA A C 1
ATOM 1239 O O . ALA A 1 148 ? 20.293 8.282 -15.534 1.00 69.69 148 ALA A O 1
ATOM 1240 N N . SER A 1 149 ? 18.864 7.733 -17.206 1.00 77.75 149 SER A N 1
ATOM 1241 C CA . SER A 1 149 ? 18.470 9.092 -17.570 1.00 77.75 149 SER A CA 1
ATOM 1242 C C . SER A 1 149 ? 17.774 9.797 -16.396 1.00 77.75 149 SER A C 1
ATOM 1244 O O . SER A 1 149 ? 17.178 9.168 -15.514 1.00 77.75 149 SER A O 1
ATOM 1246 N N . TYR A 1 150 ? 17.833 11.133 -16.376 1.00 79.50 150 TYR A N 1
ATOM 1247 C CA . TYR A 1 150 ? 17.112 11.931 -15.378 1.00 79.50 150 TYR A CA 1
ATOM 1248 C C . TYR A 1 150 ? 15.605 11.641 -15.395 1.00 79.50 150 TYR A C 1
ATOM 1250 O O . TYR A 1 150 ? 14.975 11.637 -14.339 1.00 79.50 150 TYR A O 1
ATOM 1258 N N . MET A 1 151 ? 15.045 11.342 -16.572 1.00 81.50 151 MET A N 1
ATOM 1259 C CA . MET A 1 151 ? 13.633 10.998 -16.735 1.00 81.50 151 MET A CA 1
ATOM 1260 C C . MET A 1 151 ? 13.297 9.654 -16.088 1.00 81.50 151 MET A C 1
ATOM 1262 O O . MET A 1 151 ? 12.343 9.586 -15.315 1.00 81.50 151 MET A O 1
ATOM 1266 N N . GLY A 1 152 ? 14.103 8.612 -16.320 1.00 80.06 152 GLY A N 1
ATOM 1267 C CA . GLY A 1 152 ? 13.884 7.297 -15.714 1.00 80.06 152 GLY A CA 1
ATOM 1268 C C . GLY A 1 152 ? 13.967 7.332 -14.184 1.00 80.06 152 GLY A C 1
ATOM 1269 O O . GLY A 1 152 ? 13.064 6.864 -13.487 1.00 80.06 152 GLY A O 1
ATOM 1270 N N . LYS A 1 153 ? 15.005 7.982 -13.644 1.00 82.62 153 LYS A N 1
ATOM 1271 C CA . LYS A 1 153 ? 15.163 8.169 -12.190 1.00 82.62 153 LYS A CA 1
ATOM 1272 C C . LYS A 1 153 ? 14.042 9.015 -11.586 1.00 82.62 153 LYS A C 1
ATOM 1274 O O . LYS A 1 153 ? 13.529 8.671 -10.524 1.00 82.62 153 LYS A O 1
ATOM 1279 N N . GLY A 1 154 ? 13.649 10.094 -12.266 1.00 85.75 154 GLY A N 1
ATOM 1280 C CA . GLY A 1 154 ? 12.542 10.951 -11.845 1.00 85.75 154 GLY A CA 1
ATOM 1281 C C . GLY A 1 154 ? 11.218 10.194 -11.788 1.00 85.75 154 GLY A C 1
ATOM 1282 O O . GLY A 1 154 ? 10.474 10.336 -10.821 1.00 85.75 154 GLY A O 1
ATOM 1283 N N . LEU A 1 155 ? 10.959 9.327 -12.769 1.00 87.06 155 LEU A N 1
ATOM 1284 C CA . LEU A 1 155 ? 9.751 8.512 -12.808 1.00 87.06 155 LEU A CA 1
ATOM 1285 C C . LEU A 1 155 ? 9.710 7.489 -11.661 1.00 87.06 155 LEU A C 1
ATOM 1287 O O . LEU A 1 155 ? 8.691 7.365 -10.986 1.00 87.06 155 LEU A O 1
ATOM 1291 N N . LEU A 1 156 ? 10.822 6.801 -11.380 1.00 86.25 156 LEU A N 1
ATOM 1292 C CA . LEU A 1 156 ? 10.924 5.878 -10.237 1.00 86.25 156 LEU A CA 1
ATOM 1293 C C . LEU A 1 156 ? 10.733 6.583 -8.895 1.00 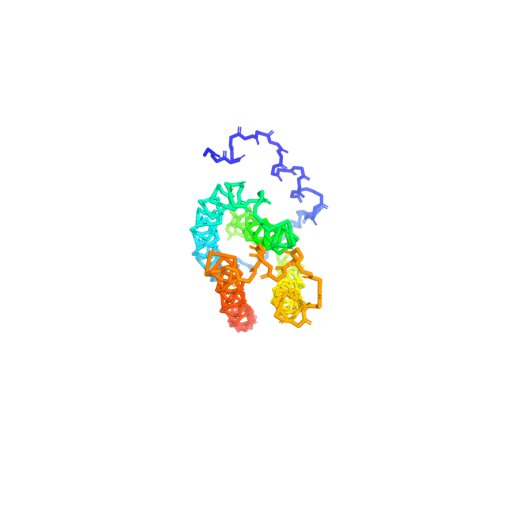86.25 156 LEU A C 1
ATOM 1295 O O . LEU A 1 156 ? 10.037 6.064 -8.018 1.00 86.25 156 LEU A O 1
ATOM 1299 N N . LEU A 1 157 ? 11.332 7.765 -8.735 1.00 88.44 157 LEU A N 1
ATOM 1300 C CA . LEU A 1 157 ? 11.145 8.581 -7.541 1.00 88.44 157 LEU A CA 1
ATOM 1301 C C . LEU A 1 157 ? 9.671 8.966 -7.382 1.00 88.44 157 LEU A C 1
ATOM 1303 O O . LEU A 1 157 ? 9.115 8.812 -6.299 1.00 88.44 157 LEU A O 1
ATOM 1307 N N . HIS A 1 158 ? 9.025 9.389 -8.468 1.00 90.19 158 HIS A N 1
ATOM 1308 C CA . HIS A 1 158 ? 7.610 9.747 -8.481 1.00 90.19 158 HIS A CA 1
ATOM 1309 C C . HIS A 1 158 ? 6.703 8.586 -8.044 1.00 90.19 158 HIS A C 1
ATOM 1311 O O . HIS A 1 158 ? 5.884 8.754 -7.142 1.00 90.19 158 HIS A O 1
ATOM 1317 N N . TYR A 1 159 ? 6.902 7.379 -8.584 1.00 90.19 159 TYR A N 1
ATOM 1318 C CA . TYR A 1 159 ? 6.150 6.191 -8.147 1.00 90.19 159 TYR A CA 1
ATOM 1319 C C . TYR A 1 159 ? 6.464 5.772 -6.706 1.00 90.19 159 TYR A C 1
ATOM 1321 O O . TYR A 1 159 ? 5.580 5.299 -5.990 1.00 90.19 159 TYR A O 1
ATOM 1329 N N . SER A 1 160 ? 7.698 5.979 -6.245 1.00 89.19 160 SER A N 1
ATOM 1330 C CA . SER A 1 160 ? 8.062 5.740 -4.843 1.00 89.19 160 SER A CA 1
ATOM 1331 C C . SER A 1 160 ? 7.324 6.702 -3.908 1.00 89.19 160 SER A C 1
ATOM 1333 O O . SER A 1 160 ? 6.779 6.270 -2.895 1.00 89.19 160 SER A O 1
ATOM 1335 N N . VAL A 1 161 ? 7.230 7.985 -4.274 1.00 91.19 161 VAL A N 1
ATOM 1336 C CA . VAL A 1 161 ? 6.473 8.997 -3.518 1.00 91.19 161 VAL A CA 1
ATOM 1337 C C . VAL A 1 161 ? 4.986 8.645 -3.459 1.00 91.19 161 VAL A C 1
ATOM 1339 O O . VAL A 1 161 ? 4.395 8.725 -2.383 1.00 91.19 161 VAL A O 1
ATOM 1342 N N . ILE A 1 162 ? 4.394 8.199 -4.572 1.00 91.44 162 ILE A N 1
ATOM 1343 C CA . ILE A 1 162 ? 2.992 7.755 -4.607 1.00 91.44 162 ILE A CA 1
ATOM 1344 C C . ILE A 1 162 ? 2.754 6.594 -3.624 1.00 91.44 162 ILE A C 1
ATOM 1346 O O . ILE A 1 162 ? 1.822 6.656 -2.821 1.00 91.44 162 ILE A O 1
ATOM 1350 N N . ASN A 1 163 ? 3.604 5.560 -3.637 1.00 90.00 163 ASN A N 1
ATOM 1351 C CA . ASN A 1 163 ? 3.459 4.428 -2.712 1.00 90.00 163 ASN A CA 1
ATOM 1352 C C . ASN A 1 163 ? 3.665 4.840 -1.245 1.00 90.00 163 ASN A C 1
ATOM 1354 O O . ASN A 1 163 ? 2.940 4.372 -0.369 1.00 90.00 163 ASN A O 1
ATOM 1358 N N . CYS A 1 164 ? 4.602 5.750 -0.962 1.00 90.88 164 CYS A N 1
ATOM 1359 C CA . CYS A 1 164 ? 4.769 6.307 0.383 1.00 90.88 164 CYS A CA 1
ATOM 1360 C C . CYS A 1 164 ? 3.516 7.055 0.852 1.00 90.88 164 CYS A C 1
ATOM 1362 O O . CYS A 1 164 ? 3.127 6.922 2.011 1.00 90.88 164 CYS A O 1
ATOM 1364 N N . PHE A 1 165 ? 2.870 7.818 -0.033 1.00 91.44 165 PHE A N 1
ATOM 1365 C CA . PHE A 1 165 ? 1.632 8.519 0.298 1.00 91.44 165 PHE A CA 1
ATOM 1366 C C . PHE A 1 165 ? 0.500 7.535 0.634 1.00 91.44 165 PHE A C 1
ATOM 1368 O O . PHE A 1 165 ? -0.151 7.701 1.663 1.00 91.44 165 PHE A O 1
ATOM 1375 N N . SER A 1 166 ? 0.333 6.467 -0.156 1.00 89.12 166 SER A N 1
ATOM 1376 C CA . SER A 1 166 ? -0.667 5.422 0.129 1.00 89.12 166 SER A CA 1
ATOM 1377 C C . SER A 1 166 ? -0.371 4.654 1.428 1.00 89.12 166 SER A C 1
ATOM 1379 O O . SER A 1 166 ? -1.289 4.316 2.179 1.00 89.12 166 SER A O 1
ATOM 1381 N N . LEU A 1 167 ? 0.907 4.445 1.776 1.00 91.25 167 LEU A N 1
ATOM 1382 C CA . LEU A 1 167 ? 1.279 3.879 3.078 1.00 91.25 167 LEU A CA 1
ATOM 1383 C C . LEU A 1 167 ? 0.881 4.806 4.239 1.00 91.25 167 LEU A C 1
ATOM 1385 O O . LEU A 1 167 ? 0.341 4.332 5.238 1.00 91.25 167 LEU A O 1
ATOM 1389 N N . VAL A 1 168 ? 1.146 6.112 4.121 1.00 91.56 168 VAL A N 1
ATOM 1390 C CA . VAL A 1 168 ? 0.785 7.105 5.150 1.00 91.56 168 VAL A CA 1
ATOM 1391 C C . VAL A 1 168 ? -0.727 7.173 5.328 1.00 91.56 168 VAL A C 1
ATOM 1393 O O . VAL A 1 168 ? -1.208 7.155 6.459 1.00 91.56 168 VAL A O 1
ATOM 1396 N N . GLU A 1 169 ? -1.477 7.203 4.232 1.00 88.81 169 GLU A N 1
ATOM 1397 C CA . GLU A 1 169 ? -2.936 7.132 4.252 1.00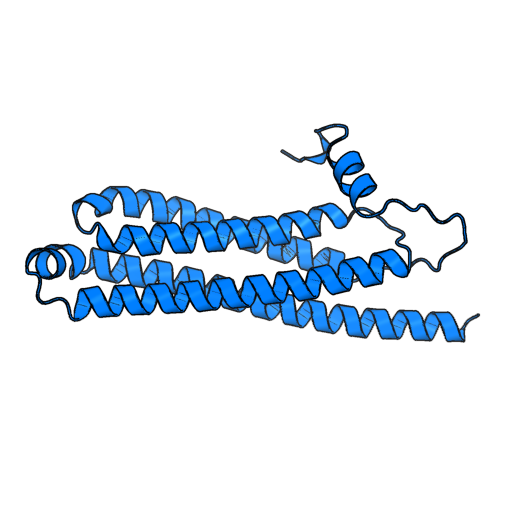 88.81 169 GLU A CA 1
ATOM 1398 C C . GLU A 1 169 ? -3.424 5.891 5.009 1.00 88.81 169 GLU A C 1
ATOM 1400 O O . GLU A 1 169 ? -4.156 6.016 5.990 1.00 88.81 169 GLU A O 1
ATOM 1405 N N . THR A 1 170 ? -2.938 4.712 4.617 1.00 88.69 170 THR A N 1
ATOM 1406 C CA . THR A 1 170 ? -3.292 3.428 5.240 1.00 88.69 170 THR A CA 1
ATOM 1407 C C . THR A 1 170 ? -2.965 3.407 6.731 1.00 88.69 170 THR A C 1
ATOM 1409 O O . THR A 1 170 ? -3.700 2.837 7.539 1.00 88.69 170 THR A O 1
ATOM 1412 N N . TYR A 1 171 ? -1.852 4.028 7.123 1.00 89.06 171 TYR A N 1
ATOM 1413 C CA . TYR A 1 171 ? -1.467 4.146 8.523 1.00 89.06 171 TYR A CA 1
ATOM 1414 C C . TYR A 1 171 ? -2.468 5.002 9.314 1.00 89.06 171 TYR A C 1
ATOM 1416 O O . TYR A 1 171 ? -2.915 4.589 10.387 1.00 89.06 171 TYR A O 1
ATOM 1424 N N . ILE A 1 172 ? -2.860 6.164 8.777 1.00 89.31 172 ILE A N 1
ATOM 1425 C CA . ILE A 1 172 ? -3.864 7.041 9.402 1.00 89.31 172 ILE A CA 1
ATOM 1426 C C . ILE A 1 172 ? -5.216 6.318 9.476 1.00 89.31 172 ILE A C 1
ATOM 1428 O O . ILE A 1 172 ? -5.871 6.350 10.517 1.00 89.31 172 ILE A O 1
ATOM 1432 N N . GLU A 1 173 ? -5.615 5.625 8.413 1.00 85.75 173 GLU A N 1
ATOM 1433 C CA . GLU A 1 173 ? -6.844 4.829 8.349 1.00 85.75 173 GLU A CA 1
ATOM 1434 C C . GLU A 1 173 ? -6.868 3.721 9.406 1.00 85.75 173 GLU A C 1
ATOM 1436 O O . GLU A 1 173 ? -7.834 3.600 10.165 1.00 85.75 173 GLU A O 1
ATOM 1441 N N . SER A 1 174 ? -5.778 2.965 9.523 1.00 85.81 174 SER A N 1
ATOM 1442 C CA . SER A 1 174 ? -5.633 1.896 10.515 1.00 85.81 174 SER A CA 1
ATOM 1443 C C . SER A 1 174 ? -5.714 2.445 11.941 1.00 85.81 174 SER A C 1
ATOM 1445 O O . SER A 1 174 ? -6.397 1.883 12.802 1.00 85.81 174 SER A O 1
ATOM 1447 N N . PHE A 1 175 ? -5.059 3.581 12.194 1.00 87.69 175 PHE A N 1
ATOM 1448 C CA . PHE A 1 175 ? -5.084 4.252 13.492 1.00 87.69 175 PHE A CA 1
ATOM 1449 C C . PHE A 1 175 ? -6.489 4.752 13.859 1.00 87.69 175 PHE A C 1
ATOM 1451 O O . PHE A 1 175 ? -6.978 4.502 14.963 1.00 87.69 175 PHE A O 1
ATOM 1458 N N . LEU A 1 176 ? -7.173 5.413 12.923 1.00 85.50 176 LEU A N 1
ATOM 1459 C CA . LEU A 1 176 ? -8.537 5.905 13.119 1.00 85.50 176 LEU A CA 1
ATOM 1460 C C . LEU A 1 176 ? -9.551 4.769 13.283 1.00 85.50 176 LEU A C 1
ATOM 1462 O O . LEU A 1 176 ? -10.485 4.880 14.085 1.00 85.50 176 LEU A O 1
ATOM 1466 N N . THR A 1 177 ? -9.351 3.663 12.570 1.00 80.44 177 THR A N 1
ATOM 1467 C CA . THR A 1 177 ? -10.137 2.439 12.735 1.00 80.44 177 THR A CA 1
ATOM 1468 C C . THR A 1 177 ? -9.981 1.892 14.150 1.00 80.44 177 THR A C 1
ATOM 1470 O O . THR A 1 177 ? -10.980 1.641 14.824 1.00 80.44 177 THR A O 1
ATOM 1473 N N . LEU A 1 178 ? -8.750 1.796 14.657 1.00 83.44 178 LEU A N 1
ATOM 1474 C CA . LEU A 1 178 ? -8.478 1.332 16.018 1.00 83.44 178 LEU A CA 1
ATOM 1475 C C . LEU A 1 178 ? -9.131 2.230 17.082 1.00 83.44 178 LEU A C 1
ATOM 1477 O O . LEU A 1 178 ? -9.792 1.722 17.991 1.00 83.44 178 LEU A O 1
ATOM 1481 N N . ILE A 1 179 ? -9.033 3.556 16.941 1.00 82.75 179 ILE A N 1
ATOM 1482 C CA . ILE A 1 179 ? -9.727 4.509 17.829 1.00 82.75 179 ILE A CA 1
ATOM 1483 C C . ILE A 1 179 ? -11.243 4.313 17.768 1.00 82.75 179 ILE A C 1
ATOM 1485 O O . ILE A 1 179 ? -11.919 4.348 18.801 1.00 82.75 179 ILE A O 1
ATOM 1489 N N . SER A 1 180 ? -11.787 4.098 16.572 1.00 76.69 180 SER A N 1
ATOM 1490 C CA . SER A 1 180 ? -13.224 3.909 16.386 1.00 76.69 180 SER A CA 1
ATOM 1491 C C . SER A 1 180 ? -13.722 2.635 17.062 1.00 76.69 180 SER A C 1
ATOM 1493 O O . SER A 1 180 ? -14.783 2.662 17.679 1.00 76.69 180 SER A O 1
ATOM 1495 N N . ILE A 1 181 ? -12.942 1.551 17.021 1.00 76.38 181 ILE A N 1
ATOM 1496 C CA . ILE A 1 181 ? -13.252 0.286 17.704 1.00 76.38 181 ILE A CA 1
ATOM 1497 C C . ILE A 1 181 ? -13.244 0.466 19.226 1.00 76.38 181 ILE A C 1
ATOM 1499 O O . ILE A 1 181 ? -14.159 0.005 19.910 1.00 76.38 181 ILE A O 1
ATOM 1503 N N . ILE A 1 182 ? -12.246 1.169 19.771 1.00 79.50 182 ILE A N 1
ATOM 1504 C CA . ILE A 1 182 ? -12.179 1.478 21.210 1.00 79.50 182 ILE A CA 1
ATOM 1505 C C . ILE A 1 182 ? -13.387 2.324 21.629 1.00 79.50 182 ILE A C 1
ATOM 1507 O O . ILE A 1 182 ? -14.046 2.020 22.624 1.00 79.50 182 ILE A O 1
ATOM 1511 N N . SER A 1 183 ? -13.706 3.353 20.841 1.00 75.56 183 SER A N 1
ATOM 1512 C CA . SER A 1 183 ? -14.848 4.242 21.087 1.00 75.56 183 SER A CA 1
ATOM 1513 C C . SER A 1 183 ? -16.174 3.484 21.029 1.00 75.56 183 SER A C 1
ATOM 1515 O O . SER A 1 183 ? -17.041 3.686 21.876 1.00 75.56 183 SER A O 1
ATOM 1517 N N . PHE A 1 184 ? -16.313 2.570 20.067 1.00 71.75 184 PHE A N 1
ATOM 1518 C CA . PHE A 1 184 ? -17.473 1.697 19.942 1.00 71.75 184 PHE A CA 1
ATOM 1519 C C . PHE A 1 184 ? -17.622 0.783 21.165 1.00 71.75 184 PHE A C 1
ATOM 1521 O O . PHE A 1 184 ? -18.692 0.730 21.768 1.00 71.75 184 PHE A O 1
ATOM 1528 N N . LYS A 1 185 ? -16.539 0.131 21.607 1.00 74.12 185 LYS A N 1
ATOM 1529 C CA . LYS A 1 185 ? -16.551 -0.712 22.811 1.00 74.12 185 LYS A CA 1
ATOM 1530 C C . LYS A 1 185 ? -16.972 0.070 24.062 1.00 74.12 185 LYS A C 1
ATOM 1532 O O . LYS A 1 185 ? -17.747 -0.446 24.863 1.00 74.12 185 LYS A O 1
ATOM 1537 N N . ALA A 1 186 ? -16.505 1.311 24.211 1.00 74.62 186 ALA A N 1
ATOM 1538 C CA . ALA A 1 186 ? -16.910 2.182 25.315 1.00 74.62 186 ALA A CA 1
ATOM 1539 C C . ALA A 1 186 ? -18.412 2.526 25.269 1.00 74.62 186 ALA A C 1
ATOM 1541 O O . ALA A 1 186 ? -19.067 2.530 26.310 1.00 74.62 186 ALA A O 1
ATOM 1542 N N . GLN A 1 187 ? -18.976 2.751 24.074 1.00 70.31 187 GLN A N 1
ATOM 1543 C CA . GLN A 1 187 ? -20.419 2.956 23.901 1.00 70.31 187 GLN A CA 1
ATOM 1544 C C . GLN A 1 187 ? -21.222 1.701 24.266 1.00 70.31 187 GLN A C 1
ATOM 1546 O O . GLN A 1 187 ? -22.199 1.799 25.003 1.00 70.31 187 GLN A O 1
ATOM 1551 N N . VAL A 1 188 ? -20.814 0.515 23.800 1.00 67.81 188 VAL A N 1
ATOM 1552 C CA . VAL A 1 188 ? -21.483 -0.756 24.149 1.00 67.81 188 VAL A CA 1
ATOM 1553 C C . VAL A 1 188 ? -21.538 -0.940 25.665 1.00 67.81 188 VAL A C 1
ATOM 1555 O O . VAL A 1 188 ? -22.603 -1.232 26.208 1.00 67.81 188 VAL A O 1
ATOM 1558 N N . GLN A 1 189 ? -20.424 -0.686 26.355 1.00 68.31 189 GLN A N 1
ATOM 1559 C CA . GLN A 1 189 ? -20.356 -0.762 27.814 1.00 68.31 189 GLN A CA 1
ATOM 1560 C C . GLN A 1 189 ? -21.278 0.253 28.497 1.00 68.31 189 GLN A C 1
ATOM 1562 O O . GLN A 1 189 ? -21.947 -0.103 29.462 1.00 68.31 189 GLN A O 1
ATOM 1567 N N . SER A 1 190 ? -21.373 1.492 27.999 1.00 66.75 190 SER A N 1
ATOM 1568 C CA . SER A 1 190 ? -22.282 2.477 28.594 1.00 66.75 190 SER A CA 1
ATOM 1569 C C . SER A 1 190 ? -23.755 2.113 28.392 1.00 66.75 190 SER A C 1
ATOM 1571 O O . SER A 1 190 ? -24.552 2.332 29.297 1.00 66.75 190 SER A O 1
ATOM 1573 N N . TYR A 1 191 ? -24.125 1.521 27.250 1.00 60.94 191 TYR A N 1
ATOM 1574 C CA . TYR A 1 191 ? -25.491 1.032 27.018 1.00 60.94 191 TYR A CA 1
ATOM 1575 C C . TYR A 1 191 ? -25.849 -0.167 27.904 1.00 60.94 191 TYR A C 1
ATOM 1577 O O . TYR A 1 191 ? -26.969 -0.226 28.401 1.00 60.94 191 TYR A O 1
ATOM 1585 N N . GLN A 1 192 ? -24.904 -1.079 28.156 1.00 57.03 192 GLN A N 1
ATOM 1586 C CA . GLN A 1 192 ? -25.109 -2.207 29.074 1.00 57.03 192 GLN A CA 1
ATOM 1587 C C . GLN A 1 192 ? -25.286 -1.778 30.539 1.00 57.03 192 GLN A C 1
ATOM 1589 O O . GLN A 1 192 ? -25.866 -2.528 31.308 1.00 57.03 192 GLN A O 1
ATOM 1594 N N . ILE A 1 193 ? -24.802 -0.593 30.932 1.00 57.69 193 ILE A N 1
ATOM 1595 C CA . ILE A 1 193 ? -24.976 -0.053 32.294 1.00 57.69 193 ILE A CA 1
ATOM 1596 C C . ILE A 1 193 ? -26.357 0.612 32.474 1.0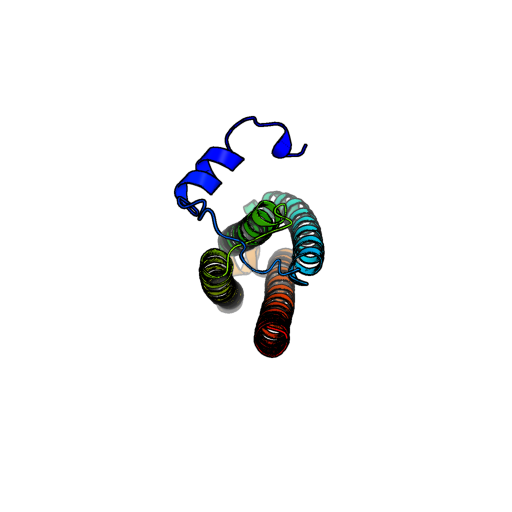0 57.69 193 ILE A C 1
ATOM 1598 O O . ILE A 1 193 ? -26.805 0.799 33.602 1.00 57.69 193 ILE A O 1
ATOM 1602 N N . ILE A 1 194 ? -27.026 1.000 31.381 1.00 53.22 194 ILE A N 1
ATOM 1603 C CA . ILE A 1 194 ? -28.313 1.721 31.413 1.00 53.22 194 ILE A CA 1
ATOM 1604 C C . ILE A 1 194 ? -29.522 0.759 31.418 1.00 53.22 194 ILE A C 1
ATOM 1606 O O . ILE A 1 194 ? -30.610 1.173 31.822 1.00 53.22 194 ILE A O 1
ATOM 1610 N N . ILE A 1 195 ? -29.343 -0.496 30.985 1.00 47.00 195 ILE A N 1
ATOM 1611 C CA . ILE A 1 195 ? -30.361 -1.568 31.005 1.00 47.00 195 ILE A CA 1
ATOM 1612 C C . ILE A 1 195 ? -30.221 -2.379 32.294 1.00 47.00 195 ILE A C 1
ATOM 1614 O O . ILE A 1 195 ? -31.269 -2.663 32.915 1.00 47.00 195 ILE A O 1
#

Secondary structure (DSSP, 8-state):
--GGGSTTHHHHHHHHH------S-------THHHHHHHHHHHHHHHHHHHHHHHHHHHHHTTT-TTHHHHHHHHHHHHHHHHHHHHHHHHHTT-S---HHHHHHHHHHHHHHHHHHHHHHHHHHHHHHHHHHHHHH---HHHHHHTSSHHHHHHHHHHHHHHHHHHHHHHHHHHHHHHHHHHHHHHHHHHHHH-

Radius of gyration: 21.54 Å; chains: 1; bounding box: 62×26×58 Å

Organism: Plasmodium falciparum (isolate 3D7) (NCBI:txid36329)

Sequence (195 aa):
MSIFKIPGLYSKIYGSIFRRKFSGPSPLYKTPLRHIWAIFFYIDIFILYILVFSFFFSIIVRNECAEIFSTVFFTTINIIFSFLIDFFFLLIKDEEVVSEDEIIVSTCLTILLCIVKIFLNLYSIYFCINVYGHIVESKERHIKETCASYMGKGLLLHYSVINCFSLVETYIESFLTLISIISFKAQVQSYQIII

pLDDT: mean 76.75, std 14.56, range [36.56, 92.5]

Foldseek 3Di:
DDPVPVPPPLVVVCCVPPVDPDPDPADFDDFPVLVVLVVLLVVLVVLVVVLVVLVVVCVVLCVLAVLCVVLSVLLNVLSVLSNVVSVVVNSVNPDSGDHPVRVVVVLVVQLVSLVVSLVSLVVSLVVLVVSVVCLVPPPDPSSVRRCVDPSNVVSSVVSNVSSVVSNVSSVVSNVVSVVSVVVRVVVVVVVVVVD